Protein 6A6Y (pdb70)

B-factor: mean 47.26, std 16.17, range [21.8, 119.47]

Organism: Plasmodium falciparum (isolate 3D7) (NCBI:txid36329)

CATH classification: 2.60.40.1490

Structure (mmCIF, N/CA/C/O backbone):
data_6A6Y
#
_entry.id   6A6Y
#
_cell.length_a   62.733
_cell.length_b   62.733
_cell.length_c   98.725
_cell.angle_alpha   90.00
_cell.angle_beta   90.00
_cell.angle_gamma   90.00
#
_symmetry.space_group_name_H-M   'P 43'
#
loop_
_entity.id
_entity.type
_entity.pdbx_description
1 polymer 'Histone chaperone ASF1, putative'
2 non-polymer 'THIOCYANATE ION'
3 non-polymer 1,2-ETHANEDIOL
4 water water
#
loop_
_atom_site.group_PDB
_atom_site.id
_atom_site.type_symbol
_atom_site.label_atom_id
_atom_site.label_alt_id
_atom_site.label_comp_id
_atom_site.label_asym_id
_atom_site.label_entity_id
_atom_site.label_seq_id
_atom_site.pdbx_PDB_ins_code
_atom_site.Cartn_x
_atom_site.Cartn_y
_atom_site.Cartn_z
_atom_site.occupancy
_atom_site.B_iso_or_equiv
_atom_site.auth_seq_id
_atom_site.auth_comp_id
_atom_site.auth_asym_id
_atom_site.auth_atom_id
_atom_site.pdbx_PDB_model_num
ATOM 1 N N . MET A 1 3 ? -27.083 45.521 37.185 1.00 75.40 1 MET A N 1
ATOM 2 C CA . MET A 1 3 ? -28.516 45.580 37.444 1.00 75.94 1 MET A CA 1
ATOM 3 C C . MET A 1 3 ? -28.890 44.790 38.696 1.00 71.72 1 MET A C 1
ATOM 4 O O . MET A 1 3 ? -29.773 45.194 39.452 1.00 74.75 1 MET A O 1
ATOM 9 N N . SER A 1 4 ? -28.204 43.671 38.919 1.00 64.86 2 SER A N 1
ATOM 10 C CA . SER A 1 4 ? -28.546 42.794 40.032 1.00 59.36 2 SER A CA 1
ATOM 11 C C . SER A 1 4 ? -28.100 43.408 41.354 1.00 58.26 2 SER A C 1
ATOM 12 O O . SER A 1 4 ? -26.948 43.827 41.501 1.00 59.17 2 SER A O 1
ATOM 15 N N . GLU A 1 5 ? -29.018 43.449 42.322 1.00 55.96 3 GLU A N 1
ATOM 16 C CA . GLU A 1 5 ? -28.722 43.966 43.651 1.00 54.87 3 GLU A CA 1
ATOM 17 C C . GLU A 1 5 ? -28.010 42.956 44.540 1.00 48.83 3 GLU A C 1
ATOM 18 O O . GLU A 1 5 ? -27.482 43.344 45.588 1.00 47.99 3 GLU A O 1
ATOM 24 N N . VAL A 1 6 ? -27.979 41.683 44.157 1.00 44.33 4 VAL A N 1
ATOM 25 C CA . VAL A 1 6 ? -27.394 40.628 44.975 1.00 40.85 4 VAL A CA 1
ATOM 26 C C . VAL A 1 6 ? -26.449 39.809 44.108 1.00 40.14 4 VAL A C 1
ATOM 27 O O . VAL A 1 6 ? -26.822 39.376 43.011 1.00 41.20 4 VAL A O 1
ATOM 31 N N . ASN A 1 7 ? -25.229 39.608 44.594 1.00 39.21 5 ASN A N 1
ATOM 32 C CA . ASN A 1 7 ? -24.258 38.726 43.965 1.00 37.70 5 ASN A CA 1
ATOM 33 C C . ASN A 1 7 ? -24.059 37.498 44.841 1.00 36.35 5 ASN A C 1
ATOM 34 O O . ASN A 1 7 ? -23.926 37.612 46.063 1.00 39.16 5 ASN A O 1
ATOM 39 N N . VAL A 1 8 ? -24.038 36.327 44.216 1.00 32.28 6 VAL A N 1
ATOM 40 C CA . VAL A 1 8 ? -23.785 35.076 44.919 1.00 30.39 6 VAL A CA 1
ATOM 41 C C . VAL A 1 8 ? -22.291 34.791 44.847 1.00 33.37 6 VAL A C 1
ATOM 42 O O . VAL A 1 8 ? -21.739 34.590 43.761 1.00 34.50 6 VAL A O 1
ATOM 46 N N . THR A 1 9 ? -21.633 34.779 46.004 1.00 36.16 7 THR A N 1
ATOM 47 C CA . THR A 1 9 ? -20.179 34.703 46.055 1.00 37.55 7 THR A CA 1
ATOM 48 C C . THR A 1 9 ? -19.651 33.302 46.326 1.00 38.95 7 THR A C 1
ATOM 49 O O . THR A 1 9 ? -18.535 32.986 45.901 1.00 40.69 7 THR A O 1
ATOM 53 N N . LYS A 1 10 ? -20.414 32.457 47.017 1.00 38.58 8 LYS A N 1
ATOM 54 C CA . LYS A 1 10 ? -20.001 31.088 47.290 1.00 38.65 8 LYS A CA 1
ATOM 55 C C . LYS A 1 10 ? -21.207 30.165 47.267 1.00 38.33 8 LYS A C 1
ATOM 56 O O . LYS A 1 10 ? -22.298 30.531 47.712 1.00 36.99 8 LYS A O 1
ATOM 62 N N . VAL A 1 11 ? -20.986 28.949 46.770 1.00 38.53 9 VAL A N 1
ATOM 63 C CA . VAL A 1 11 ? -21.900 27.831 46.982 1.00 35.64 9 VAL A CA 1
ATOM 64 C C . VAL A 1 11 ? -21.058 26.605 47.302 1.00 36.52 9 VAL A C 1
ATOM 65 O O . VAL A 1 11 ? -20.258 26.161 46.470 1.00 39.70 9 VAL A O 1
ATOM 69 N N . ILE A 1 12 ? -21.245 26.055 48.496 1.00 33.82 10 ILE A N 1
ATOM 70 C CA . ILE A 1 12 ? -20.539 24.868 48.957 1.00 33.13 10 ILE A CA 1
ATOM 71 C C . ILE A 1 12 ? -21.538 23.720 49.022 1.00 30.30 10 ILE A C 1
ATOM 72 O O . ILE A 1 12 ? -22.588 23.843 49.663 1.00 29.31 10 ILE A O 1
ATOM 77 N N . VAL A 1 13 ? -21.225 22.617 48.346 1.00 29.25 11 VAL A N 1
ATOM 78 C CA . VAL A 1 13 ? -22.018 21.394 48.433 1.00 29.89 11 VAL A CA 1
ATOM 79 C C . VAL A 1 13 ? -21.436 20.542 49.557 1.00 32.58 11 VAL A C 1
ATOM 80 O O . VAL A 1 13 ? -20.376 19.934 49.402 1.00 34.41 11 VAL A O 1
ATOM 84 N N . ASN A 1 14 ? -22.157 20.444 50.671 1.00 32.24 12 ASN A N 1
ATOM 85 C CA . ASN A 1 14 ? -21.526 19.958 51.893 1.00 34.06 12 ASN A CA 1
ATOM 86 C C . ASN A 1 14 ? -21.304 18.447 51.886 1.00 36.69 12 ASN A C 1
ATOM 87 O O . ASN A 1 14 ? -20.273 17.974 52.380 1.00 40.25 12 ASN A O 1
ATOM 92 N N . ASN A 1 15 ? -22.233 17.666 51.334 1.00 34.95 13 ASN A N 1
ATOM 93 C CA . ASN A 1 15 ? -22.099 16.210 51.267 1.00 36.96 13 ASN A CA 1
ATOM 94 C C . ASN A 1 15 ? -22.233 15.769 49.811 1.00 34.79 13 ASN A C 1
ATOM 95 O O . ASN A 1 15 ? -23.234 15.155 49.418 1.00 33.74 13 ASN A O 1
ATOM 100 N N . PRO A 1 16 ? -21.229 16.069 48.983 1.00 33.53 14 PRO A N 1
ATOM 101 C CA . PRO A 1 16 ? -21.364 15.830 47.536 1.00 33.85 14 PRO A CA 1
ATOM 102 C C . PRO A 1 16 ? -21.487 14.363 47.165 1.00 35.93 14 PRO A C 1
ATOM 103 O O . PRO A 1 16 ? -21.980 14.061 46.073 1.00 37.88 14 PRO A O 1
ATOM 107 N N . ILE A 1 17 ? -21.043 13.446 48.021 1.00 34.86 15 ILE A N 1
ATOM 108 C CA . ILE A 1 17 ? -21.142 12.012 47.775 1.00 34.59 15 ILE A CA 1
ATOM 109 C C . ILE A 1 17 ? -21.779 11.388 49.008 1.00 34.67 15 ILE A C 1
ATOM 110 O O . ILE A 1 17 ? -21.175 11.387 50.087 1.00 36.23 15 ILE A O 1
ATOM 115 N N . CYS A 1 18 ? -22.990 10.857 48.855 1.00 34.42 16 CYS A N 1
ATOM 116 C CA . CYS A 1 18 ? -23.751 10.361 49.997 1.00 35.14 16 CYS A CA 1
ATOM 117 C C . CYS A 1 18 ? -24.911 9.514 49.491 1.00 36.27 16 CYS A C 1
ATOM 118 O O . CYS A 1 18 ? -25.220 9.499 48.297 1.00 36.98 16 CYS A O 1
ATOM 121 N N . ASP A 1 19 ? -25.547 8.804 50.423 1.00 37.79 17 ASP A N 1
ATOM 122 C CA . ASP A 1 19 ? -26.780 8.090 50.120 1.00 38.65 17 ASP A CA 1
ATOM 123 C C . ASP A 1 19 ? -27.846 9.064 49.631 1.00 36.00 17 ASP A C 1
ATOM 124 O O . ASP A 1 19 ? -27.963 10.186 50.134 1.00 33.37 17 ASP A O 1
ATOM 129 N N . ILE A 1 20 ? -28.634 8.628 48.643 1.00 36.60 18 ILE A N 1
ATOM 130 C CA . ILE A 1 20 ? -29.626 9.519 48.052 1.00 37.63 18 ILE A CA 1
ATOM 131 C C . ILE A 1 20 ? -30.727 9.869 49.043 1.00 40.91 18 ILE A C 1
ATOM 132 O O . ILE A 1 20 ? -31.416 10.882 48.866 1.00 40.56 18 ILE A O 1
ATOM 137 N N . LEU A 1 21 ? -30.902 9.067 50.093 1.00 43.59 19 LEU A N 1
ATOM 138 C CA . LEU A 1 21 ? -31.883 9.373 51.124 1.00 46.03 19 LEU A CA 1
ATOM 139 C C . LEU A 1 21 ? -31.408 10.460 52.078 1.00 46.36 19 LEU A C 1
ATOM 140 O O . LEU A 1 21 ? -32.221 10.981 52.848 1.00 45.94 19 LEU A O 1
ATOM 145 N N . ASP A 1 22 ? -30.124 10.813 52.043 1.00 46.30 20 ASP A N 1
ATOM 146 C CA . ASP A 1 22 ? -29.621 11.879 52.890 1.00 47.12 20 ASP A CA 1
ATOM 147 C C . ASP A 1 22 ? -30.095 13.235 52.369 1.00 47.11 20 ASP A C 1
ATOM 148 O O . ASP A 1 22 ? -30.254 13.425 51.159 1.00 46.41 20 ASP A O 1
ATOM 153 N N . PRO A 1 23 ? -30.333 14.192 53.263 1.00 46.72 21 PRO A N 1
ATOM 154 C CA . PRO A 1 23 ? -30.699 15.540 52.816 1.00 44.34 21 PRO A CA 1
ATOM 155 C C . PRO A 1 23 ? -29.578 16.204 52.028 1.00 41.76 21 PRO A C 1
ATOM 156 O O . PRO A 1 23 ? -28.394 15.913 52.216 1.00 41.66 21 PRO A O 1
ATOM 160 N N . PHE A 1 24 ? -29.970 17.104 51.125 1.00 39.66 22 PHE A N 1
ATOM 161 C CA . PHE A 1 24 ? -29.014 17.972 50.451 1.00 37.37 22 PHE A CA 1
ATOM 162 C C . PHE A 1 24 ? -28.667 19.135 51.369 1.00 37.64 22 PHE A C 1
ATOM 163 O O . PHE A 1 24 ? -29.560 19.802 51.898 1.00 39.75 22 PHE A O 1
ATOM 171 N N . VAL A 1 25 ? -27.374 19.384 51.561 1.00 36.95 23 VAL A N 1
ATOM 172 C CA . VAL A 1 25 ? -26.914 20.445 52.449 1.00 37.33 23 VAL A CA 1
ATOM 173 C C . VAL A 1 25 ? -25.996 21.369 51.662 1.00 36.68 23 VAL A C 1
ATOM 174 O O . VAL A 1 25 ? -25.001 20.917 51.082 1.00 38.07 23 VAL A O 1
ATOM 178 N N . PHE A 1 26 ? -26.323 22.658 51.650 1.00 35.49 24 PHE A N 1
ATOM 179 C CA . PHE A 1 26 ? -25.540 23.672 50.960 1.00 35.81 24 PHE A CA 1
ATOM 180 C C . PHE A 1 26 ? -25.140 24.770 51.934 1.00 38.11 24 PHE A C 1
ATOM 181 O O . PHE A 1 26 ? -25.912 25.132 52.828 1.00 39.56 24 PHE A O 1
ATOM 189 N N . THR A 1 27 ? -23.931 25.292 51.761 1.00 37.88 25 THR A N 1
ATOM 190 C CA . THR A 1 27 ? -23.516 26.538 52.391 1.00 36.51 25 THR A CA 1
ATOM 191 C C . THR A 1 27 ? -23.462 27.596 51.299 1.00 34.78 25 THR A C 1
ATOM 192 O O . THR A 1 27 ? -22.738 27.434 50.311 1.00 34.94 25 THR A O 1
ATOM 196 N N . ILE A 1 28 ? -24.218 28.676 51.479 1.00 33.30 26 ILE A N 1
ATOM 197 C CA . ILE A 1 28 ? -24.408 29.681 50.442 1.00 32.62 26 ILE A CA 1
ATOM 198 C C . ILE A 1 28 ? -24.037 31.044 51.004 1.00 34.48 26 ILE A C 1
ATOM 199 O O . ILE A 1 28 ? -24.496 31.422 52.088 1.00 34.49 26 ILE A O 1
ATOM 204 N N . GLU A 1 29 ? -23.197 31.770 50.272 1.00 35.22 27 GLU A N 1
ATOM 205 C CA . GLU A 1 29 ? -22.818 33.133 50.606 1.00 34.74 27 GLU A CA 1
ATOM 206 C C . GLU A 1 29 ? -23.267 34.066 49.490 1.00 33.80 27 GLU A C 1
ATOM 207 O O . GLU A 1 29 ? -23.177 33.723 48.306 1.00 31.26 27 GLU A O 1
ATOM 213 N N . PHE A 1 30 ? -23.763 35.241 49.875 1.00 34.40 28 PHE A N 1
ATOM 214 C CA . PHE A 1 30 ? -24.168 36.254 48.913 1.00 33.97 28 PHE A CA 1
ATOM 215 C C . PHE A 1 30 ? -23.882 37.626 49.502 1.00 38.21 28 PHE A C 1
ATOM 216 O O . PHE A 1 30 ? -23.716 37.779 50.716 1.00 41.09 28 PHE A O 1
ATOM 224 N N . GLU A 1 31 ? -23.836 38.631 48.629 1.00 37.96 29 GLU A N 1
ATOM 225 C CA . GLU A 1 31 ? -23.597 40.011 49.032 1.00 40.98 29 GLU A CA 1
ATOM 226 C C . GLU A 1 31 ? -24.725 40.888 48.508 1.00 42.02 29 GLU A C 1
ATOM 227 O O . GLU A 1 31 ? -24.977 40.924 47.299 1.00 39.45 29 GLU A O 1
ATOM 233 N N . ALA A 1 32 ? -25.403 41.584 49.417 1.00 44.99 30 ALA A N 1
ATOM 234 C CA . ALA A 1 32 ? -26.397 42.582 49.049 1.00 46.50 30 ALA A CA 1
ATOM 235 C C . ALA A 1 32 ? -25.702 43.926 48.877 1.00 49.85 30 ALA A C 1
ATOM 236 O O . ALA A 1 32 ? -25.044 44.413 49.803 1.00 52.59 30 ALA A O 1
ATOM 238 N N . LEU A 1 33 ? -25.838 44.519 47.693 1.00 50.30 31 LEU A N 1
ATOM 239 C CA . LEU A 1 33 ? -25.273 45.838 47.444 1.00 55.00 31 LEU A CA 1
ATOM 240 C C . LEU A 1 33 ? -26.100 46.956 48.060 1.00 60.18 31 LEU A C 1
ATOM 241 O O . LEU A 1 33 ? -25.607 48.084 48.172 1.00 63.81 31 LEU A O 1
ATOM 246 N N . ASN A 1 34 ? -27.327 46.663 48.477 1.00 61.06 32 ASN A N 1
ATOM 247 C CA . ASN A 1 34 ? -28.240 47.654 49.027 1.00 65.57 32 ASN A CA 1
ATOM 248 C C . ASN A 1 34 ? -29.235 46.926 49.920 1.00 66.66 32 ASN A C 1
ATOM 249 O O . ASN A 1 34 ? -29.509 45.744 49.711 1.00 63.01 32 ASN A O 1
ATOM 254 N N . LYS A 1 35 ? -29.752 47.625 50.929 1.00 71.39 33 LYS A N 1
ATOM 255 C CA . LYS A 1 35 ? -30.875 47.101 51.702 1.00 72.58 33 LYS A CA 1
ATOM 256 C C . LYS A 1 35 ? -32.103 46.908 50.811 1.00 73.47 33 LYS A C 1
ATOM 257 O O . LYS A 1 35 ? -32.349 47.687 49.890 1.00 75.39 33 LYS A O 1
ATOM 263 N N . LEU A 1 36 ? -32.875 45.854 51.073 1.00 68.64 34 LEU A N 1
ATOM 264 C CA . LEU A 1 36 ? -34.052 45.515 50.282 1.00 64.28 34 LEU A CA 1
ATOM 265 C C . LEU A 1 36 ? -35.273 45.482 51.198 1.00 64.31 34 LEU A C 1
ATOM 266 O O . LEU A 1 36 ? -35.168 45.058 52.347 1.00 64.37 34 LEU A O 1
ATOM 271 N N . GLU A 1 37 ? -36.451 45.881 50.694 1.00 64.15 35 GLU A N 1
ATOM 272 C CA . GLU A 1 37 ? -37.617 45.952 51.583 1.00 64.97 35 GLU A CA 1
ATOM 273 C C . GLU A 1 37 ? -38.159 44.568 51.951 1.00 61.41 35 GLU A C 1
ATOM 274 O O . GLU A 1 37 ? -38.905 44.409 52.940 1.00 63.09 35 GLU A O 1
ATOM 280 N N . ALA A 1 38 ? -37.834 43.582 51.133 1.00 56.71 36 ALA A N 1
ATOM 281 C CA . ALA A 1 38 ? -38.480 42.301 51.171 1.00 55.12 36 ALA A CA 1
ATOM 282 C C . ALA A 1 38 ? -37.421 41.231 51.322 1.00 51.66 36 ALA A C 1
ATOM 283 O O . ALA A 1 38 ? -36.220 41.475 51.180 1.00 50.43 36 ALA A O 1
ATOM 285 N N . ASP A 1 39 ? -37.896 40.030 51.584 1.00 50.49 37 ASP A N 1
ATOM 286 C CA . ASP A 1 39 ? -37.010 38.913 51.826 1.00 47.50 37 ASP A CA 1
ATOM 287 C C . ASP A 1 39 ? -36.503 38.327 50.519 1.00 45.00 37 ASP A C 1
ATOM 288 O O . ASP A 1 39 ? -37.102 38.491 49.454 1.00 45.79 37 ASP A O 1
ATOM 293 N N . LEU A 1 40 ? -35.376 37.634 50.622 1.00 41.93 38 LEU A N 1
ATOM 294 C CA . LEU A 1 40 ? -34.888 36.786 49.550 1.00 37.80 38 LEU A CA 1
ATOM 295 C C . LEU A 1 40 ? -35.479 35.392 49.708 1.00 38.71 38 LEU A C 1
ATOM 296 O O . LEU A 1 40 ? -35.597 34.877 50.824 1.00 39.46 38 LEU A O 1
ATOM 301 N N . GLU A 1 41 ? -35.852 34.783 48.586 1.00 38.97 39 GLU A N 1
ATOM 302 C CA . GLU A 1 41 ? -36.457 33.457 48.580 1.00 38.53 39 GLU A CA 1
ATOM 303 C C . GLU A 1 41 ? -35.518 32.480 47.886 1.00 39.13 39 GLU A C 1
ATOM 304 O O . GLU A 1 41 ? -35.224 32.633 46.695 1.00 40.13 39 GLU A O 1
ATOM 310 N N . TRP A 1 42 ? -35.056 31.479 48.628 1.00 38.16 40 TRP A N 1
ATOM 311 C CA . TRP A 1 42 ? -34.140 30.469 48.117 1.00 36.32 40 TRP A CA 1
ATOM 312 C C . TRP A 1 42 ? -34.873 29.143 47.974 1.00 37.77 40 TRP A C 1
ATOM 313 O O . TRP A 1 42 ? -35.479 28.657 48.934 1.00 40.11 40 TRP A O 1
ATOM 324 N N . LYS A 1 43 ? -34.818 28.566 46.777 1.00 36.35 41 LYS A N 1
ATOM 325 C CA . LYS A 1 43 ? -35.458 27.296 46.476 1.00 35.97 41 LYS A CA 1
ATOM 326 C C . LYS A 1 43 ? -34.412 26.274 46.047 1.00 34.04 41 LYS A C 1
ATOM 327 O O . LYS A 1 43 ? -33.322 26.624 45.588 1.00 32.25 41 LYS A O 1
ATOM 333 N N . ILE A 1 44 ? -34.750 24.998 46.225 1.00 34.62 42 ILE A N 1
ATOM 334 C CA . ILE A 1 44 ? -33.925 23.882 45.772 1.00 34.16 42 ILE A CA 1
ATOM 335 C C . ILE A 1 44 ? -34.790 22.984 44.896 1.00 34.40 42 ILE A C 1
ATOM 336 O O . ILE A 1 44 ? -35.911 22.634 45.282 1.00 36.50 42 ILE A O 1
ATOM 341 N N . PHE A 1 45 ? -34.273 22.611 43.725 1.00 32.03 43 PHE A N 1
ATOM 342 C CA . PHE A 1 45 ? -35.013 21.800 42.765 1.00 31.81 43 PHE A CA 1
ATOM 343 C C . PHE A 1 45 ? -34.243 20.531 42.425 1.00 32.87 43 PHE A C 1
ATOM 344 O O . PHE A 1 45 ? -33.032 20.571 42.185 1.00 32.29 43 PHE A O 1
ATOM 352 N N . TYR A 1 46 ? -34.957 19.408 42.401 1.00 35.12 44 TYR A N 1
ATOM 353 C CA . TYR A 1 46 ? -34.419 18.140 41.924 1.00 36.23 44 TYR A CA 1
ATOM 354 C C . TYR A 1 46 ? -34.755 17.992 40.443 1.00 36.48 44 TYR A C 1
ATOM 355 O O . TYR A 1 46 ? -35.929 18.047 40.062 1.00 37.42 44 TYR A O 1
ATOM 364 N N . ILE A 1 47 ? -33.731 17.796 39.613 1.00 36.10 45 ILE A N 1
ATOM 365 C CA . ILE A 1 47 ? -33.883 17.718 38.162 1.00 37.30 45 ILE A CA 1
ATOM 366 C C . ILE A 1 47 ? -33.686 16.264 37.754 1.00 39.69 45 ILE A C 1
ATOM 367 O O . ILE A 1 47 ? -32.640 15.669 38.039 1.00 40.23 45 ILE A O 1
ATOM 372 N N . SER A 1 48 ? -34.681 15.695 37.085 1.00 42.54 46 SER A N 1
ATOM 373 C CA . SER A 1 48 ? -34.681 14.273 36.778 1.00 47.76 46 SER A CA 1
ATOM 374 C C . SER A 1 48 ? -34.347 14.002 35.316 1.00 51.34 46 SER A C 1
ATOM 375 O O . SER A 1 48 ? -34.661 14.802 34.431 1.00 52.07 46 SER A O 1
ATOM 378 N N . ALA A 1 49 ? -33.717 12.850 35.078 1.00 53.87 47 ALA A N 1
ATOM 379 C CA . ALA A 1 49 ? -33.602 12.240 33.750 1.00 58.05 47 ALA A CA 1
ATOM 380 C C . ALA A 1 49 ? -33.014 13.202 32.715 1.00 60.58 47 ALA A C 1
ATOM 381 O O . ALA A 1 49 ? -33.655 13.565 31.726 1.00 61.68 47 ALA A O 1
ATOM 383 N N . VAL A 1 50 ? -31.770 13.611 32.953 1.00 61.16 48 VAL A N 1
ATOM 384 C CA . VAL A 1 50 ? -31.112 14.577 32.076 1.00 62.00 48 VAL A CA 1
ATOM 385 C C . VAL A 1 50 ? -30.692 13.945 30.752 1.00 65.23 48 VAL A C 1
ATOM 386 O O . VAL A 1 50 ? -31.028 12.800 30.456 1.00 68.10 48 VAL A O 1
ATOM 390 N N . ASN A 1 57 ? -40.148 13.359 35.253 1.00 91.09 55 ASN A N 1
ATOM 391 C CA . ASN A 1 57 ? -39.538 14.113 34.163 1.00 90.86 55 ASN A CA 1
ATOM 392 C C . ASN A 1 57 ? -39.556 15.613 34.452 1.00 90.24 55 ASN A C 1
ATOM 393 O O . ASN A 1 57 ? -38.670 16.348 34.018 1.00 88.06 55 ASN A O 1
ATOM 398 N N . GLN A 1 58 ? -40.571 16.060 35.183 1.00 91.79 56 GLN A N 1
ATOM 399 C CA . GLN A 1 58 ? -40.679 17.456 35.574 1.00 89.71 56 GLN A CA 1
ATOM 400 C C . GLN A 1 58 ? -39.841 17.718 36.822 1.00 84.24 56 GLN A C 1
ATOM 401 O O . GLN A 1 58 ? -39.493 16.801 37.569 1.00 83.72 56 GLN A O 1
ATOM 407 N N . ASP A 1 59 ? -39.525 18.992 37.046 1.00 75.82 57 ASP A N 1
ATOM 408 C CA . ASP A 1 59 ? -38.701 19.372 38.184 1.00 66.24 57 ASP A CA 1
ATOM 409 C C . ASP A 1 59 ? -39.524 19.342 39.463 1.00 63.75 57 ASP A C 1
ATOM 410 O O . ASP A 1 59 ? -40.705 19.699 39.471 1.00 65.91 57 ASP A O 1
ATOM 415 N N . ILE A 1 60 ? -38.887 18.919 40.550 1.00 57.45 58 ILE A N 1
ATOM 416 C CA . ILE A 1 60 ? -39.527 18.824 41.856 1.00 53.29 58 ILE A CA 1
ATOM 417 C C . ILE A 1 60 ? -38.917 19.884 42.761 1.00 46.63 58 ILE A C 1
ATOM 418 O O . ILE A 1 60 ? -37.700 19.892 42.987 1.00 44.25 58 ILE A O 1
ATOM 423 N N . GLU A 1 61 ? -39.760 20.770 43.285 1.00 44.12 59 GLU A N 1
ATOM 424 C CA . GLU A 1 61 ? -39.324 21.748 44.273 1.00 42.01 59 GLU A CA 1
ATOM 425 C C . GLU A 1 61 ? -39.163 21.058 45.622 1.00 42.34 59 GLU A C 1
ATOM 426 O O . GLU A 1 61 ? -40.129 20.512 46.166 1.00 45.72 59 GLU A O 1
ATOM 432 N N . LEU A 1 62 ? -37.943 21.074 46.158 1.00 39.14 60 LEU A N 1
ATOM 433 C CA . LEU A 1 62 ? -37.656 20.378 47.406 1.00 39.93 60 LEU A CA 1
ATOM 434 C C . LEU A 1 62 ? -37.987 21.219 48.632 1.00 42.52 60 LEU A C 1
ATOM 435 O O . LEU A 1 62 ? -38.445 20.678 49.645 1.00 44.73 60 LEU A O 1
ATOM 440 N N . ASP A 1 63 ? -37.777 22.531 48.556 1.00 41.81 61 ASP A N 1
ATOM 441 C CA . ASP A 1 63 ? -38.043 23.429 49.672 1.00 42.04 61 ASP A CA 1
ATOM 442 C C . ASP A 1 63 ? -37.925 24.862 49.178 1.00 41.16 61 ASP A C 1
ATOM 443 O O . ASP A 1 63 ? -37.368 25.125 48.108 1.00 40.16 61 ASP A O 1
ATOM 448 N N . ASN A 1 64 ? -38.454 25.785 49.978 1.00 41.03 62 ASN A N 1
ATOM 449 C CA . ASN A 1 64 ? -38.260 27.209 49.755 1.00 41.31 62 ASN A CA 1
ATOM 450 C C . ASN A 1 64 ? -38.254 27.906 51.107 1.00 42.40 62 ASN A C 1
ATOM 451 O O . ASN A 1 64 ? -39.076 27.600 51.973 1.00 44.48 62 ASN A O 1
ATOM 456 N N . ILE A 1 65 ? -37.309 28.829 51.288 1.00 40.62 63 ILE A N 1
ATOM 457 C CA . ILE A 1 65 ? -37.134 29.540 52.548 1.00 39.24 63 ILE A CA 1
ATOM 458 C C . ILE A 1 65 ? -36.961 31.023 52.260 1.00 37.84 63 ILE A C 1
ATOM 459 O O . ILE A 1 65 ? -36.532 31.420 51.172 1.00 36.53 63 ILE A O 1
ATOM 464 N N . PHE A 1 66 ? -37.312 31.845 53.243 1.00 38.58 64 PHE A N 1
ATOM 465 C CA . PHE A 1 66 ? -37.192 33.290 53.142 1.00 38.43 64 PHE A CA 1
ATOM 466 C C . PHE A 1 66 ? -36.156 33.796 54.135 1.00 39.58 64 PHE A C 1
ATOM 467 O O . PHE A 1 66 ? -36.126 33.361 55.290 1.00 43.62 64 PHE A O 1
ATOM 475 N N . LEU A 1 67 ? -35.311 34.718 53.678 1.00 37.77 65 LEU A N 1
ATOM 476 C CA . LEU A 1 67 ? -34.282 35.335 54.503 1.00 37.60 65 LEU A CA 1
ATOM 477 C C . LEU A 1 67 ? -34.466 36.844 54.480 1.00 41.63 65 LEU A C 1
ATOM 478 O O . LEU A 1 67 ? -34.581 37.444 53.405 1.00 42.45 65 LEU A O 1
ATOM 483 N N . GLY A 1 68 ? -34.476 37.455 55.662 1.00 44.89 66 GLY A N 1
ATOM 484 C CA . GLY A 1 68 ? -34.613 38.885 55.775 1.00 47.92 66 GLY A CA 1
ATOM 485 C C . GLY A 1 68 ? -34.707 39.345 57.215 1.00 52.40 66 GLY A C 1
ATOM 486 O O . GLY A 1 68 ? -34.850 38.537 58.137 1.00 53.36 66 GLY A O 1
ATOM 487 N N . PRO A 1 69 ? -34.633 40.669 57.441 1.00 55.15 67 PRO A N 1
ATOM 488 C CA . PRO A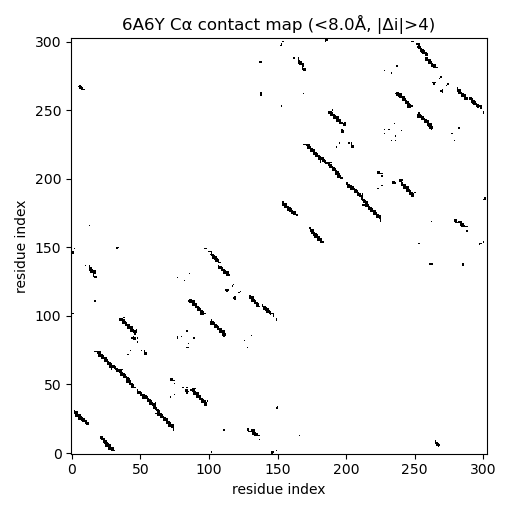 1 69 ? -34.457 41.699 56.409 1.00 55.72 67 PRO A CA 1
ATOM 489 C C . PRO A 1 69 ? -33.068 41.684 55.771 1.00 54.69 67 PRO A C 1
ATOM 490 O O . PRO A 1 69 ? -32.099 41.255 56.397 1.00 54.60 67 PRO A O 1
ATOM 494 N N . ILE A 1 70 ? -32.988 42.143 54.527 1.00 53.81 68 ILE A N 1
ATOM 495 C CA . ILE A 1 70 ? -31.748 42.116 53.762 1.00 52.35 68 ILE A CA 1
ATOM 496 C C . ILE A 1 70 ? -31.058 43.463 53.927 1.00 55.54 68 ILE A C 1
ATOM 497 O O . ILE A 1 70 ? -31.510 44.474 53.385 1.00 57.65 68 ILE A O 1
ATOM 502 N N . GLU A 1 71 ? -29.966 43.479 54.682 1.00 56.95 69 GLU A N 1
ATOM 503 C CA . GLU A 1 71 ? -29.126 44.659 54.796 1.00 60.37 69 GLU A CA 1
ATOM 504 C C . GLU A 1 71 ? -27.986 44.587 53.787 1.00 57.60 69 GLU A C 1
ATOM 505 O O . GLU A 1 71 ? -27.613 43.511 53.314 1.00 54.67 69 GLU A O 1
ATOM 511 N N . ARG A 1 72 ? -27.438 45.754 53.451 1.00 59.19 70 ARG A N 1
ATOM 512 C CA . ARG A 1 72 ? -26.234 45.782 52.634 1.00 57.49 70 ARG A CA 1
ATOM 513 C C . ARG A 1 72 ? -25.110 45.050 53.354 1.00 55.29 70 ARG A C 1
ATOM 514 O O . ARG A 1 72 ? -24.821 45.325 54.523 1.00 57.96 70 ARG A O 1
ATOM 522 N N . GLY A 1 73 ? -24.476 44.124 52.655 1.00 49.94 71 GLY A N 1
ATOM 523 C CA . GLY A 1 73 ? -23.373 43.377 53.209 1.00 48.61 71 GLY A CA 1
ATOM 524 C C . GLY A 1 73 ? -23.450 41.926 52.800 1.00 45.22 71 GLY A C 1
ATOM 525 O O . GLY A 1 73 ? -24.232 41.541 51.934 1.00 44.60 71 GLY A O 1
ATOM 526 N N . VAL A 1 74 ? -22.619 41.114 53.444 1.00 44.57 72 VAL A N 1
ATOM 527 C CA . VAL A 1 74 ? -22.423 39.717 53.080 1.00 42.12 72 VAL A CA 1
ATOM 528 C C . VAL A 1 74 ? -23.072 38.829 54.133 1.00 42.87 72 VAL A C 1
ATOM 529 O O . VAL A 1 74 ? -22.961 39.089 55.338 1.00 45.11 72 VAL A O 1
ATOM 533 N N . MET A 1 75 ? -23.748 37.775 53.674 1.00 40.11 73 MET A N 1
ATOM 534 C CA . MET A 1 75 ? -24.353 36.786 54.554 1.00 39.40 73 MET A CA 1
ATOM 535 C C . MET A 1 75 ? -24.066 35.390 54.019 1.00 37.97 73 MET A C 1
ATOM 536 O O . MET A 1 75 ? -24.195 35.137 52.818 1.00 37.72 73 MET A O 1
ATOM 541 N N . MET A 1 76 ? -23.673 34.492 54.917 1.00 38.31 74 MET A N 1
ATOM 542 C CA . MET A 1 76 ? -23.443 33.090 54.599 1.00 38.04 74 MET A CA 1
ATOM 543 C C . MET A 1 76 ? -24.339 32.239 55.489 1.00 41.45 74 MET A C 1
ATOM 544 O O . MET A 1 76 ? -24.383 32.445 56.707 1.00 43.89 74 MET A O 1
ATOM 549 N N . PHE A 1 77 ? -25.041 31.278 54.888 1.00 41.12 75 PHE A N 1
ATOM 550 C CA . PHE A 1 77 ? -26.013 30.483 55.625 1.00 41.89 75 PHE A CA 1
ATOM 551 C C . PHE A 1 77 ? -26.000 29.035 55.150 1.00 42.16 75 PHE A C 1
ATOM 552 O O . PHE A 1 77 ? -25.549 28.722 54.045 1.00 41.02 75 PHE A O 1
ATOM 560 N N . ASP A 1 78 ? -26.500 28.152 56.016 1.00 44.36 76 ASP A N 1
ATOM 561 C CA . ASP A 1 78 ? -26.633 26.729 55.727 1.00 44.83 76 ASP A CA 1
ATOM 562 C C . ASP A 1 78 ? -28.080 26.394 55.391 1.00 45.61 76 ASP A C 1
ATOM 563 O O . ASP A 1 78 ? -29.003 26.816 56.098 1.00 49.09 76 ASP A O 1
ATOM 568 N N . TYR A 1 79 ? -28.269 25.617 54.326 1.00 42.71 77 TYR A N 1
ATOM 569 C CA . TYR A 1 79 ? -29.587 25.311 53.778 1.00 40.96 77 TYR A CA 1
ATOM 570 C C . TYR A 1 79 ? -29.668 23.804 53.569 1.00 40.61 77 TYR A C 1
ATOM 571 O O . TYR A 1 79 ? -29.060 23.272 52.635 1.00 42.10 77 TYR A O 1
ATOM 580 N N . ALA A 1 80 ? -30.411 23.118 54.432 1.00 39.74 78 ALA A N 1
ATOM 581 C CA . ALA A 1 80 ? -30.598 21.676 54.338 1.00 38.23 78 ALA A CA 1
ATOM 582 C C . ALA A 1 80 ? -32.037 21.373 53.940 1.00 38.36 78 ALA A C 1
ATOM 583 O O . ALA A 1 80 ? -32.977 21.883 54.561 1.00 39.42 78 ALA A O 1
ATOM 585 N N . VAL A 1 81 ? -32.205 20.541 52.909 1.00 36.64 79 VAL A N 1
ATOM 586 C CA . VAL A 1 81 ? -33.519 20.157 52.408 1.00 36.66 79 VAL A CA 1
ATOM 587 C C . VAL A 1 81 ? -33.582 18.641 52.284 1.00 37.39 79 VAL A C 1
ATOM 588 O O . VAL A 1 81 ? -32.571 17.975 52.045 1.00 37.05 79 VAL A O 1
ATOM 592 N N . ASN A 1 82 ? -34.785 18.096 52.458 1.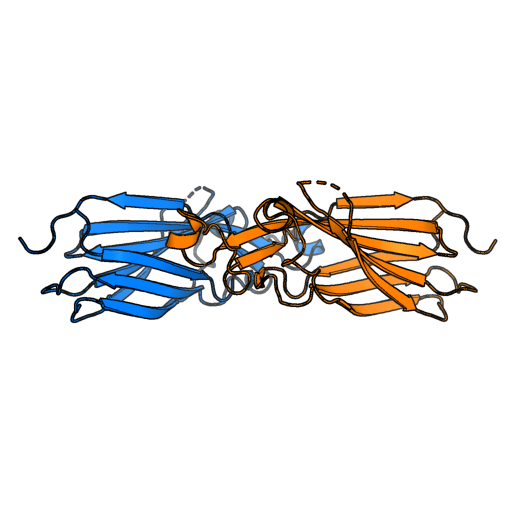00 39.09 80 ASN A N 1
ATOM 593 C CA . ASN A 1 82 ? -35.000 16.661 52.364 1.00 40.10 80 ASN A CA 1
ATOM 594 C C . ASN A 1 82 ? -35.067 16.211 50.904 1.00 40.05 80 ASN A C 1
ATOM 595 O O . ASN A 1 82 ? -35.465 16.980 50.026 1.00 39.03 80 ASN A O 1
ATOM 600 N N . PRO A 1 83 ? -34.681 14.969 50.621 1.00 40.50 81 PRO A N 1
ATOM 601 C CA . PRO A 1 83 ? -34.752 14.461 49.247 1.00 40.04 81 PRO A CA 1
ATOM 602 C C . PRO A 1 83 ? -36.192 14.193 48.850 1.00 42.59 81 PRO A C 1
ATOM 603 O O . PRO A 1 83 ? -37.077 14.120 49.717 1.00 44.03 81 PRO A O 1
ATOM 607 N N . PRO A 1 84 ? -36.475 14.050 47.559 1.00 42.57 82 PRO A N 1
ATOM 608 C CA . PRO A 1 84 ? -37.839 13.726 47.130 1.00 45.33 82 PRO A CA 1
ATOM 609 C C . PRO A 1 84 ? -38.155 12.259 47.398 1.00 47.67 82 PRO A C 1
ATOM 610 O O . PRO A 1 84 ? -37.280 11.450 47.709 1.00 47.37 82 PRO A O 1
ATOM 614 N N . ASP A 1 85 ? -39.439 11.928 47.280 1.00 50.77 83 ASP A N 1
ATOM 615 C CA . ASP A 1 85 ? -39.913 10.577 47.584 1.00 54.39 83 ASP A CA 1
ATOM 616 C C . ASP A 1 85 ? -39.608 9.680 46.393 1.00 55.06 83 ASP A C 1
ATOM 617 O O . ASP A 1 85 ? -40.386 9.580 45.443 1.00 57.17 83 ASP A O 1
ATOM 622 N N . TYR A 1 86 ? -38.450 9.014 46.455 1.00 53.99 84 TYR A N 1
ATOM 623 C CA . TYR A 1 86 ? -38.001 8.179 45.344 1.00 55.02 84 TYR A CA 1
ATOM 624 C C . TYR A 1 86 ? -38.969 7.036 45.056 1.00 59.63 84 TYR A C 1
ATOM 625 O O . TYR A 1 86 ? -39.030 6.550 43.921 1.00 59.59 84 TYR A O 1
ATOM 634 N N . LYS A 1 87 ? -39.722 6.586 46.065 1.00 63.41 85 LYS A N 1
ATOM 635 C CA . LYS A 1 87 ? -40.642 5.471 45.860 1.00 68.50 85 LYS A CA 1
ATOM 636 C C . LYS A 1 87 ? -41.762 5.833 44.890 1.00 71.33 85 LYS A C 1
ATOM 637 O O . LYS A 1 87 ? -42.329 4.944 44.243 1.00 73.51 85 LYS A O 1
ATOM 643 N N . ASN A 1 88 ? -42.099 7.118 44.780 1.00 71.25 86 ASN A N 1
ATOM 644 C CA . ASN A 1 88 ? -43.149 7.597 43.888 1.00 75.33 86 ASN A CA 1
ATOM 645 C C . ASN A 1 88 ? -42.562 8.343 42.694 1.00 73.28 86 ASN A C 1
ATOM 646 O O . ASN A 1 88 ? -43.119 9.339 42.227 1.00 74.13 86 ASN A O 1
ATOM 651 N N . MET A 1 89 ? -41.424 7.870 42.188 1.00 70.73 87 MET A N 1
ATOM 652 C CA . MET A 1 89 ? -40.750 8.497 41.062 1.00 67.13 87 MET A CA 1
ATOM 653 C C . MET A 1 89 ? -40.365 7.451 40.025 1.00 68.76 87 MET A C 1
ATOM 654 O O . MET A 1 89 ? -40.183 6.272 40.342 1.00 70.35 87 MET A O 1
ATOM 659 N N . ASP A 1 90 ? -40.257 7.901 38.777 1.00 68.69 88 ASP A N 1
ATOM 660 C CA . ASP A 1 90 ? -39.728 7.058 37.714 1.00 70.29 88 ASP A CA 1
ATOM 661 C C . ASP A 1 90 ? -38.302 6.636 38.049 1.00 67.92 88 ASP A C 1
ATOM 662 O O . ASP A 1 90 ? -37.505 7.433 38.553 1.00 64.71 88 ASP A O 1
ATOM 667 N N . ILE A 1 91 ? -37.991 5.362 37.789 1.00 70.62 89 ILE A N 1
ATOM 668 C CA . ILE A 1 91 ? -36.670 4.828 38.120 1.00 70.47 89 ILE A CA 1
ATOM 669 C C . ILE A 1 91 ? -35.560 5.621 37.438 1.00 70.78 89 ILE A C 1
ATOM 670 O O . ILE A 1 91 ? -34.455 5.747 37.981 1.00 68.65 89 ILE A O 1
ATOM 675 N N . ASP A 1 92 ? -35.830 6.183 36.256 1.00 72.49 90 ASP A N 1
ATOM 676 C CA . ASP A 1 92 ? -34.828 6.999 35.580 1.00 71.44 90 ASP A CA 1
ATOM 677 C C . ASP A 1 92 ? -34.583 8.315 36.302 1.00 66.78 90 ASP A C 1
ATOM 678 O O . ASP A 1 92 ? -33.537 8.940 36.092 1.00 64.14 90 ASP A O 1
ATOM 683 N N . SER A 1 93 ? -35.515 8.739 37.151 1.00 63.48 91 SER A N 1
ATOM 684 C CA . SER A 1 93 ? -35.333 9.898 38.010 1.00 57.45 91 SER A CA 1
ATOM 685 C C . SER A 1 93 ? -34.627 9.545 39.309 1.00 54.09 91 SER A C 1
ATOM 686 O O . SER A 1 93 ? -34.467 10.415 40.172 1.00 50.67 91 SER A O 1
ATOM 689 N N . VAL A 1 94 ? -34.195 8.294 39.457 1.00 53.92 92 VAL A N 1
ATOM 690 C CA . VAL A 1 94 ? -33.575 7.809 40.683 1.00 51.27 92 VAL A CA 1
ATOM 691 C C . VAL A 1 94 ? -32.176 7.315 40.349 1.00 49.22 92 VAL A C 1
ATOM 692 O O . VAL A 1 94 ? -31.194 7.740 40.964 1.00 47.16 92 VAL A O 1
ATOM 696 N N . LEU A 1 95 ? -32.078 6.399 39.389 1.00 50.01 93 LEU A N 1
ATOM 697 C CA . LEU A 1 95 ? -30.795 5.916 38.894 1.00 47.89 93 LEU A CA 1
ATOM 698 C C . LEU A 1 95 ? -30.444 6.636 37.597 1.00 47.47 93 LEU A C 1
ATOM 699 O O . LEU A 1 95 ? -31.296 6.789 36.717 1.00 51.05 93 LEU A O 1
ATOM 704 N N . GLY A 1 96 ? -29.192 7.071 37.484 1.00 44.48 94 GLY A N 1
ATOM 705 C CA . GLY A 1 96 ? -28.730 7.758 36.294 1.00 43.07 94 GLY A CA 1
ATOM 706 C C . GLY A 1 96 ? -28.285 9.187 36.541 1.00 42.18 94 GLY A C 1
ATOM 707 O O . GLY A 1 96 ? -27.982 9.564 37.677 1.00 41.80 94 GLY A O 1
ATOM 708 N N . LEU A 1 97 ? -28.248 9.995 35.483 1.00 41.37 95 LEU A N 1
ATOM 709 C CA . LEU A 1 97 ? -27.782 11.374 35.572 1.00 38.23 95 LEU A CA 1
ATOM 710 C C . LEU A 1 97 ? -28.933 12.282 35.984 1.00 36.92 95 LEU A C 1
ATOM 711 O O . LEU A 1 97 ? -29.922 12.415 35.255 1.00 36.27 95 LEU A O 1
ATOM 716 N N . GLN A 1 98 ? -28.804 12.901 37.150 1.00 35.89 96 GLN A N 1
ATOM 717 C CA . GLN A 1 98 ? -29.772 13.870 37.638 1.00 33.42 96 GLN A CA 1
ATOM 718 C C . GLN A 1 98 ? -29.064 15.210 37.832 1.00 31.20 96 GLN A C 1
ATOM 719 O O . GLN A 1 98 ? -27.911 15.392 37.429 1.00 30.59 96 GLN A O 1
ATOM 725 N N . ALA A 1 99 ? -29.767 16.156 38.446 1.00 30.51 97 ALA A N 1
ATOM 726 C CA . ALA A 1 99 ? -29.173 17.444 38.757 1.00 29.41 97 ALA A CA 1
ATOM 727 C C . ALA A 1 99 ? -29.838 18.010 40.001 1.00 31.09 97 ALA A C 1
ATOM 728 O O . ALA A 1 99 ? -30.925 17.584 40.400 1.00 34.92 97 ALA A O 1
ATOM 730 N N . ILE A 1 100 ? -29.167 18.982 40.609 1.00 29.43 98 ILE A N 1
ATOM 731 C CA . ILE A 1 100 ? -29.673 19.685 41.779 1.00 29.08 98 ILE A CA 1
ATOM 732 C C . ILE A 1 100 ? -29.442 21.173 41.551 1.00 27.76 98 ILE A C 1
ATOM 733 O O . ILE A 1 100 ? -28.360 21.578 41.112 1.00 27.43 98 ILE A O 1
ATOM 738 N N . LEU A 1 101 ? -30.460 21.984 41.823 1.00 28.36 99 LEU A N 1
ATOM 739 C CA . LEU A 1 101 ? -30.457 23.379 41.403 1.00 28.46 99 LEU A CA 1
ATOM 740 C C . LEU A 1 101 ? -30.835 24.286 42.564 1.00 29.41 99 LEU A C 1
ATOM 741 O O . LEU A 1 101 ? -31.844 24.058 43.238 1.00 30.70 99 LEU A O 1
ATOM 746 N N . ILE A 1 102 ? -30.030 25.322 42.777 1.00 29.00 100 ILE A N 1
ATOM 747 C CA . ILE A 1 102 ? -30.320 26.375 43.741 1.00 29.78 100 ILE A CA 1
ATOM 748 C C . ILE A 1 102 ? -30.919 27.556 42.994 1.00 31.12 100 ILE A C 1
ATOM 749 O O . ILE A 1 102 ? -30.354 28.020 41.995 1.00 31.98 100 ILE A O 1
ATOM 754 N N . SER A 1 103 ? -32.051 28.052 43.482 1.00 31.66 101 SER A N 1
ATOM 755 C CA . SER A 1 103 ? -32.760 29.160 42.858 1.00 31.28 101 SER A CA 1
ATOM 756 C C . SER A 1 103 ? -32.933 30.288 43.865 1.00 31.86 101 SER A C 1
ATOM 757 O O . SER A 1 103 ? -33.392 30.058 44.989 1.00 34.60 101 SER A O 1
ATOM 760 N N . ALA A 1 104 ? -32.555 31.500 43.464 1.00 30.27 102 ALA A N 1
ATOM 761 C CA . ALA A 1 104 ? -32.707 32.693 44.285 1.00 31.58 102 ALA A CA 1
ATOM 762 C C . ALA A 1 104 ? -33.727 33.619 43.637 1.00 33.29 102 ALA A C 1
ATOM 763 O O . ALA A 1 104 ? -33.672 33.863 42.427 1.00 34.72 102 ALA A O 1
ATOM 765 N N . ASN A 1 105 ? -34.656 34.129 44.444 1.00 33.93 103 ASN A N 1
ATOM 766 C CA . ASN A 1 105 ? -35.784 34.902 43.949 1.00 35.89 103 ASN A CA 1
ATOM 767 C C . ASN A 1 105 ? -35.985 36.139 44.812 1.00 37.23 103 ASN A C 1
ATOM 768 O O . ASN A 1 105 ? -35.623 36.164 45.993 1.00 34.80 103 ASN A O 1
ATOM 773 N N . TYR A 1 106 ? -36.570 37.169 44.203 1.00 38.74 104 TYR A N 1
ATOM 774 C CA . TYR A 1 106 ? -36.957 38.383 44.912 1.00 41.31 104 TYR A CA 1
ATOM 775 C C . TYR A 1 106 ? -38.299 38.839 44.364 1.00 45.71 104 TYR A C 1
ATOM 776 O O . TYR A 1 106 ? -38.428 39.073 43.159 1.00 39.30 104 TYR A O 1
ATOM 785 N N . LYS A 1 107 ? -39.289 38.974 45.247 1.00 48.46 105 LYS A N 1
ATOM 786 C CA . LYS A 1 107 ? -40.657 39.320 44.860 1.00 52.43 105 LYS A CA 1
ATOM 787 C C . LYS A 1 107 ? -41.185 38.371 43.782 1.00 52.49 105 LYS A C 1
ATOM 788 O O . LYS A 1 107 ? -41.742 38.788 42.764 1.00 54.26 105 LYS A O 1
ATOM 794 N N . GLU A 1 108 ? -40.978 37.072 44.016 1.00 50.95 106 GLU A N 1
ATOM 795 C CA . GLU A 1 108 ? -41.471 35.977 43.182 1.00 50.56 106 GLU A CA 1
ATOM 796 C C . GLU A 1 108 ? -40.846 35.954 41.791 1.00 49.95 106 GLU A C 1
ATOM 797 O O . GLU A 1 108 ? -41.423 35.374 40.863 1.00 51.04 106 GLU A O 1
ATOM 803 N N . LYS A 1 109 ? -39.675 36.563 41.617 1.00 48.34 107 LYS A N 1
ATOM 804 C CA . LYS A 1 109 ? -38.978 36.549 40.337 1.00 48.74 107 LYS A CA 1
ATOM 805 C C . LYS A 1 109 ? -37.556 36.048 40.532 1.00 47.62 107 LYS A C 1
ATOM 806 O O . LYS A 1 109 ? -36.809 36.584 41.358 1.00 49.82 107 LYS A O 1
ATOM 812 N N . GLU A 1 110 ? -37.186 35.030 39.759 1.00 44.54 108 GLU A N 1
ATOM 813 C CA . GLU A 1 110 ? -35.873 34.408 39.864 1.00 40.16 108 GLU A CA 1
ATOM 814 C C . GLU A 1 110 ? -34.810 35.280 39.206 1.00 38.45 108 GLU A C 1
ATOM 815 O O . GLU A 1 110 ? -34.976 35.713 38.061 1.00 40.53 108 GLU A O 1
ATOM 821 N N . PHE A 1 111 ? -33.718 35.545 39.931 1.00 35.30 109 PHE A N 1
ATOM 822 C CA . PHE A 1 111 ? -32.627 36.344 39.388 1.00 35.72 109 PHE A CA 1
ATOM 823 C C . PHE A 1 111 ? -31.314 35.586 39.217 1.00 33.22 109 PHE A C 1
ATOM 824 O O . PHE A 1 111 ? -30.377 36.145 38.636 1.00 36.00 109 PHE A O 1
ATOM 832 N N . ILE A 1 112 ? -31.208 34.350 39.706 1.00 29.44 110 ILE A N 1
ATOM 833 C CA . ILE A 1 112 ? -30.042 33.515 39.425 1.00 29.94 110 ILE A CA 1
ATOM 834 C C . ILE A 1 112 ? -30.413 32.063 39.690 1.00 30.35 110 ILE A C 1
ATOM 835 O O . ILE A 1 112 ? -31.261 31.768 40.538 1.00 28.30 110 ILE A O 1
ATOM 840 N N . ARG A 1 113 ? -29.778 31.151 38.952 1.00 30.94 111 ARG A N 1
ATOM 841 C CA . ARG A 1 113 ? -29.898 29.724 39.207 1.00 31.37 111 ARG A CA 1
ATOM 842 C C . ARG A 1 113 ? -28.523 29.077 39.109 1.00 31.34 111 ARG A C 1
ATOM 843 O O . ARG A 1 113 ? -27.737 29.397 38.212 1.00 34.38 111 ARG A O 1
ATOM 851 N N . ILE A 1 114 ? -28.227 28.191 40.058 1.00 28.94 112 ILE A N 1
ATOM 852 C CA . ILE A 1 114 ? -26.978 27.438 40.092 1.00 28.65 112 ILE A CA 1
ATOM 853 C C . ILE A 1 114 ? -27.334 25.964 40.204 1.00 28.54 112 ILE A C 1
ATOM 854 O O . ILE A 1 114 ? -28.007 25.558 41.159 1.00 27.44 112 ILE A O 1
ATOM 859 N N . ALA A 1 115 ? -26.890 25.166 39.236 1.00 28.23 113 ALA A N 1
ATOM 860 C CA . ALA A 1 115 ? -27.209 23.748 39.197 1.00 28.35 113 ALA A CA 1
ATOM 861 C C . ALA A 1 115 ? -25.933 22.928 39.082 1.00 29.07 113 ALA A C 1
ATOM 862 O O . ALA A 1 115 ? -24.934 23.378 38.513 1.00 29.09 113 ALA A O 1
ATOM 864 N N . TYR A 1 116 ? -25.976 21.715 39.632 1.00 28.99 114 TYR A N 1
ATOM 865 C CA . TYR A 1 116 ? -24.869 20.772 39.546 1.00 29.22 114 TYR A CA 1
ATOM 866 C C . TYR A 1 116 ? -25.398 19.436 39.056 1.00 31.86 114 TYR A C 1
ATOM 867 O O . TYR A 1 116 ? -26.370 18.912 39.608 1.00 31.31 114 TYR A O 1
ATOM 876 N N . TYR A 1 117 ? -24.746 18.879 38.040 1.00 34.68 115 TYR A N 1
ATOM 877 C CA . TYR A 1 117 ? -25.045 17.516 37.636 1.00 35.93 115 TYR A CA 1
ATOM 878 C C . TYR A 1 117 ? -24.660 16.548 38.746 1.00 35.32 115 TYR A C 1
ATOM 879 O O . TYR A 1 117 ? -23.741 16.800 39.531 1.00 32.50 115 TYR A O 1
ATOM 888 N N . MET A 1 118 ? -25.374 15.427 38.810 1.00 36.51 116 MET A N 1
ATOM 889 C CA . MET A 1 118 ? -24.999 14.367 39.732 1.00 36.73 116 MET A CA 1
ATOM 890 C C . MET A 1 118 ? -25.390 13.020 39.145 1.00 36.38 116 MET A C 1
ATOM 891 O O . MET A 1 118 ? -26.447 12.885 38.523 1.00 35.82 116 MET A O 1
ATOM 896 N N . ASN A 1 119 ? -24.540 12.025 39.369 1.00 37.38 117 ASN A N 1
ATOM 897 C CA . ASN A 1 119 ? -24.815 10.651 38.975 1.00 40.82 117 ASN A CA 1
ATOM 898 C C . ASN A 1 119 ? -25.285 9.868 40.193 1.00 41.02 117 ASN A C 1
ATOM 899 O O . ASN A 1 119 ? -24.703 9.988 41.277 1.00 39.37 117 ASN A O 1
ATOM 904 N N . SER A 1 120 ? -26.348 9.087 40.019 1.00 42.44 118 SER A N 1
ATOM 905 C CA . SER A 1 120 ? -26.884 8.244 41.078 1.00 42.94 118 SER A CA 1
ATOM 906 C C . SER A 1 120 ? -26.775 6.791 40.651 1.00 44.93 118 SER A C 1
ATOM 907 O O . SER A 1 120 ? -27.175 6.434 39.538 1.00 47.41 118 SER A O 1
ATOM 910 N N . PHE A 1 121 ? -26.235 5.960 41.538 1.00 45.21 119 PHE A N 1
ATOM 911 C CA . PHE A 1 121 ? -25.905 4.584 41.198 1.00 48.26 119 PHE A CA 1
ATOM 912 C C . PHE A 1 121 ? -25.824 3.769 42.480 1.00 51.02 119 PHE A C 1
ATOM 913 O O . PHE A 1 121 ? -25.618 4.309 43.571 1.00 49.67 119 PHE A O 1
ATOM 921 N N . TYR A 1 122 ? -26.000 2.457 42.332 1.00 54.73 120 TYR A N 1
ATOM 922 C CA . TYR A 1 122 ? -25.826 1.549 43.457 1.00 57.91 120 TYR A CA 1
ATOM 923 C C . TYR A 1 122 ? -24.386 1.611 43.954 1.00 60.00 120 TYR A C 1
ATOM 924 O O . TYR A 1 122 ? -23.442 1.681 43.163 1.00 58.35 120 TYR A O 1
ATOM 933 N N . LYS A 1 123 ? -24.217 1.599 45.278 1.00 63.92 121 LYS A N 1
ATOM 934 C CA . LYS A 1 123 ? -22.873 1.692 45.840 1.00 67.64 121 LYS A CA 1
ATOM 935 C C . LYS A 1 123 ? -22.090 0.400 45.642 1.00 73.97 121 LYS A C 1
ATOM 936 O O . LYS A 1 123 ? -20.877 0.435 45.398 1.00 73.07 121 LYS A O 1
ATOM 942 N N . ASP A 1 124 ? -22.760 -0.746 45.727 1.00 80.92 122 ASP A N 1
ATOM 943 C CA . ASP A 1 124 ? -22.104 -2.033 45.539 1.00 88.14 122 ASP A CA 1
ATOM 944 C C . ASP A 1 124 ? -22.155 -2.416 44.066 1.00 94.52 122 ASP A C 1
ATOM 945 O O . ASP A 1 124 ? -23.200 -2.288 43.420 1.00 94.56 122 ASP A O 1
ATOM 950 N N . MET A 1 125 ? -21.021 -2.889 43.540 1.00 98.35 123 MET A N 1
ATOM 951 C CA . MET A 1 125 ? -20.881 -3.076 42.098 1.00 100.13 123 MET A CA 1
ATOM 952 C C . MET A 1 125 ? -21.760 -4.205 41.569 1.00 101.39 123 MET A C 1
ATOM 953 O O . MET A 1 125 ? -22.276 -4.109 40.448 1.00 100.94 123 MET A O 1
ATOM 958 N N . GLU A 1 126 ? -21.940 -5.279 42.341 1.00 100.87 124 GLU A N 1
ATOM 959 C CA . GLU A 1 126 ? -22.765 -6.384 41.862 1.00 101.07 124 GLU A CA 1
ATOM 960 C C . GLU A 1 126 ? -24.188 -5.923 41.576 1.00 96.65 124 GLU A C 1
ATOM 961 O O . GLU A 1 126 ? -24.782 -6.313 40.563 1.00 99.46 124 GLU A O 1
ATOM 967 N N . LEU A 1 127 ? -24.750 -5.086 42.452 1.00 90.80 125 LEU A N 1
ATOM 968 C CA . LEU A 1 127 ? -26.083 -4.550 42.195 1.00 86.93 125 LEU A CA 1
ATOM 969 C C . LEU A 1 127 ? -26.066 -3.532 41.064 1.00 85.25 125 LEU A C 1
ATOM 970 O O . LEU A 1 127 ? -27.082 -3.352 40.386 1.00 84.87 125 LEU A O 1
ATOM 975 N N . ARG A 1 128 ? -24.930 -2.867 40.841 1.00 83.98 126 ARG A N 1
ATOM 976 C CA . ARG A 1 128 ? -24.772 -2.066 39.632 1.00 81.67 126 ARG A CA 1
ATOM 977 C C . ARG A 1 128 ? -24.839 -2.956 38.400 1.00 84.87 126 ARG A C 1
ATOM 978 O O . ARG A 1 128 ? -25.517 -2.637 37.418 1.00 83.37 126 ARG A O 1
ATOM 986 N N . GLU A 1 129 ? -24.140 -4.092 38.447 1.00 89.41 127 GLU A N 1
ATOM 987 C CA . GLU A 1 129 ? -24.129 -5.025 37.328 1.00 93.53 127 GLU A CA 1
ATOM 988 C C . GLU A 1 129 ? -25.468 -5.740 37.177 1.00 96.49 127 GLU A C 1
ATOM 989 O O . GLU A 1 129 ? -25.872 -6.071 36.055 1.00 99.40 127 GLU A O 1
ATOM 995 N N . ASN A 1 130 ? -26.164 -5.990 38.286 1.00 94.69 128 ASN A N 1
ATOM 996 C CA . ASN A 1 130 ? -27.441 -6.703 38.284 1.00 95.74 128 ASN A CA 1
ATOM 997 C C . ASN A 1 130 ? -28.434 -5.958 39.168 1.00 90.75 128 ASN A C 1
ATOM 998 O O . ASN A 1 130 ? -28.693 -6.363 40.310 1.00 91.30 128 ASN A O 1
ATOM 1003 N N . PRO A 1 131 ? -29.004 -4.861 38.676 1.00 86.35 129 PRO A N 1
ATOM 1004 C CA . PRO A 1 131 ? -29.994 -4.108 39.464 1.00 84.27 129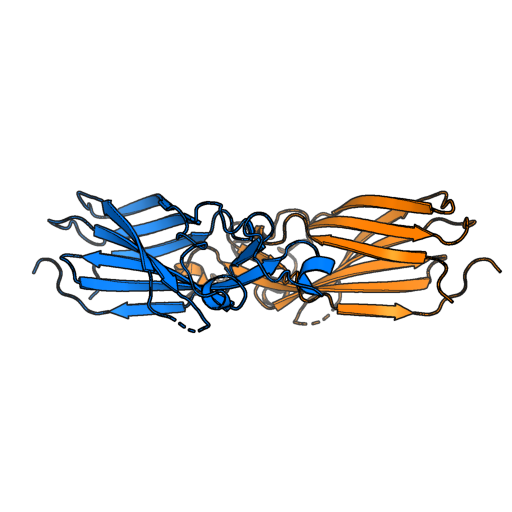 PRO A CA 1
ATOM 1005 C C . PRO A 1 131 ? -31.264 -4.914 39.672 1.00 88.38 129 PRO A C 1
ATOM 1006 O O . PRO A 1 131 ? -31.769 -5.545 38.731 1.00 93.30 129 PRO A O 1
ATOM 1010 N N . PRO A 1 132 ? -31.806 -4.918 40.891 1.00 87.84 130 PRO A N 1
ATOM 1011 C CA . PRO A 1 132 ? -33.023 -5.694 41.171 1.00 75.00 130 PRO A CA 1
ATOM 1012 C C . PRO A 1 132 ? -34.252 -5.101 40.487 1.00 87.30 130 PRO A C 1
ATOM 1013 O O . PRO A 1 132 ? -34.268 -3.949 40.050 1.00 71.26 130 PRO A O 1
ATOM 1017 N N . VAL A 1 133 ? -35.297 -5.927 40.384 1.00 91.14 131 VAL A N 1
ATOM 1018 C CA . VAL A 1 133 ? -36.531 -5.481 39.737 1.00 90.82 131 VAL A CA 1
ATOM 1019 C C . VAL A 1 133 ? -37.221 -4.428 40.588 1.00 87.69 131 VAL A C 1
ATOM 1020 O O . VAL A 1 133 ? -37.747 -3.434 40.071 1.00 84.69 131 VAL A O 1
ATOM 1024 N N . VAL A 1 134 ? -37.216 -4.616 41.889 1.00 88.11 132 VAL A N 1
ATOM 1025 C CA . VAL A 1 134 ? -37.661 -3.606 42.844 1.00 85.80 132 VAL A CA 1
ATOM 1026 C C . VAL A 1 134 ? -36.439 -2.842 43.350 1.00 80.99 132 VAL A C 1
ATOM 1027 O O . VAL A 1 134 ? -35.447 -3.484 43.765 1.00 81.74 132 VAL A O 1
ATOM 1031 N N . PRO A 1 135 ? -36.406 -1.518 43.202 1.00 76.54 133 PRO A N 1
ATOM 1032 C CA . PRO A 1 135 ? -35.212 -0.759 43.586 1.00 71.79 133 PRO A CA 1
ATOM 1033 C C . PRO A 1 135 ? -34.992 -0.787 45.089 1.00 72.15 133 PRO A C 1
ATOM 1034 O O . PRO A 1 135 ? -35.932 -0.874 45.881 1.00 74.85 133 PRO A O 1
ATOM 1038 N N . GLN A 1 136 ? -33.728 -0.695 45.481 1.00 69.38 134 GLN A N 1
ATOM 1039 C CA . GLN A 1 136 ? -33.352 -0.658 46.890 1.00 68.73 134 GLN A CA 1
ATOM 1040 C C . GLN A 1 136 ? -32.698 0.696 47.150 1.00 64.08 134 GLN A C 1
ATOM 1041 O O . GLN A 1 136 ? -31.482 0.857 47.018 1.00 62.94 134 GLN A O 1
ATOM 1047 N N . TYR A 1 137 ? -33.532 1.677 47.504 1.00 62.18 135 TYR A N 1
ATOM 1048 C CA . TYR A 1 137 ? -33.080 3.059 47.609 1.00 57.56 135 TYR A CA 1
ATOM 1049 C C . TYR A 1 137 ? -32.035 3.253 48.699 1.00 55.78 135 TYR A C 1
ATOM 1050 O O . TYR A 1 137 ? -31.258 4.212 48.628 1.00 52.05 135 TYR A O 1
ATOM 1059 N N . ASP A 1 138 ? -32.000 2.375 49.704 1.00 58.44 136 ASP A N 1
ATOM 1060 C CA . ASP A 1 138 ? -31.031 2.509 50.785 1.00 57.40 136 ASP A CA 1
ATOM 1061 C C . ASP A 1 138 ? -29.604 2.216 50.342 1.00 56.25 136 ASP A C 1
ATOM 1062 O O . ASP A 1 138 ? -28.667 2.551 51.076 1.00 55.87 136 ASP A O 1
ATOM 1067 N N . LYS A 1 139 ? -29.417 1.599 49.175 1.00 56.11 137 LYS A N 1
ATOM 1068 C CA . LYS A 1 139 ? -28.100 1.230 48.672 1.00 56.44 137 LYS A CA 1
ATOM 1069 C C . LYS A 1 139 ? -27.708 2.017 47.431 1.00 54.60 137 LYS A C 1
ATOM 1070 O O . LYS A 1 139 ? -26.790 1.613 46.710 1.00 55.42 137 LYS A O 1
ATOM 1076 N N . ILE A 1 140 ? -28.370 3.144 47.187 1.00 52.98 138 ILE A N 1
ATOM 1077 C CA . ILE A 1 140 ? -28.061 4.030 46.073 1.00 50.54 138 ILE A CA 1
ATOM 1078 C C . ILE A 1 140 ? -27.434 5.302 46.625 1.00 47.33 138 ILE A C 1
ATOM 1079 O O . ILE A 1 140 ? -27.867 5.825 47.659 1.00 46.30 138 ILE A O 1
ATOM 1084 N N . CYS A 1 141 ? -26.406 5.794 45.936 1.00 45.79 139 CYS A N 1
ATOM 1085 C CA . CYS A 1 141 ? -25.692 6.998 46.329 1.00 43.84 139 CYS A CA 1
ATOM 1086 C C . CYS A 1 141 ? -25.650 7.973 45.162 1.00 41.39 139 CYS A C 1
ATOM 1087 O O . CYS A 1 141 ? -25.687 7.573 43.996 1.00 41.41 139 CYS A O 1
ATOM 1090 N N . ARG A 1 142 ? -25.582 9.259 45.488 1.00 39.36 140 ARG A N 1
ATOM 1091 C CA . ARG A 1 142 ? -25.442 10.313 44.497 1.00 36.13 140 ARG A CA 1
ATOM 1092 C C . ARG A 1 142 ? -24.030 10.883 44.556 1.00 34.99 140 ARG A C 1
ATOM 1093 O O . ARG A 1 142 ? -23.408 10.938 45.621 1.00 36.00 140 ARG A O 1
ATOM 1101 N N . HIS A 1 143 ? -23.514 11.272 43.390 1.00 33.06 141 HIS A N 1
ATOM 1102 C CA . HIS A 1 143 ? -22.198 11.894 43.260 1.00 30.84 141 HIS A CA 1
ATOM 1103 C C . HIS A 1 143 ? -22.372 13.230 42.545 1.00 29.69 141 HIS A C 1
ATOM 1104 O O . HIS A 1 143 ? -22.606 13.263 41.334 1.00 29.14 141 HIS A O 1
ATOM 1111 N N . ILE A 1 144 ? -22.243 14.326 43.292 1.00 29.45 142 ILE A N 1
ATOM 1112 C CA . ILE A 1 144 ? -22.480 15.671 42.774 1.00 28.54 142 ILE A CA 1
ATOM 1113 C C . ILE A 1 144 ? -21.190 16.242 42.199 1.00 30.51 142 ILE A C 1
ATOM 1114 O O . ILE A 1 144 ? -20.137 16.211 42.850 1.00 32.88 142 ILE A O 1
ATOM 1119 N N . PHE A 1 145 ? -21.274 16.763 40.974 1.00 28.54 143 PHE A N 1
ATOM 1120 C CA . PHE A 1 145 ? -20.111 17.270 40.245 1.00 29.20 143 PHE A CA 1
ATOM 1121 C C . PHE A 1 145 ? -19.885 18.728 40.613 1.00 29.39 143 PHE A C 1
ATOM 1122 O O . PHE A 1 145 ? -20.344 19.652 39.935 1.00 29.77 143 PHE A O 1
ATOM 1130 N N . VAL A 1 146 ? -19.145 18.926 41.704 1.00 28.61 144 VAL A N 1
ATOM 1131 C CA . VAL A 1 146 ? -19.063 20.222 42.356 1.00 27.56 144 VAL A CA 1
ATOM 1132 C C . VAL A 1 146 ? -18.187 21.195 41.582 1.00 31.24 144 VAL A C 1
ATOM 1133 O O . VAL A 1 146 ? -18.275 22.409 41.797 1.00 33.51 144 VAL A O 1
ATOM 1137 N N . GLU A 1 147 ? -17.351 20.694 40.675 1.00 31.24 145 GLU A N 1
ATOM 1138 C CA . GLU A 1 147 ? -16.399 21.525 39.954 1.00 32.25 145 GLU A CA 1
ATOM 1139 C C . GLU A 1 147 ? -17.012 22.253 38.764 1.00 33.97 145 GLU A C 1
ATOM 1140 O O . GLU A 1 147 ? -16.323 23.067 38.138 1.00 34.31 145 GLU A O 1
ATOM 1146 N N . ASN A 1 148 ? -18.280 22.002 38.445 1.00 34.44 146 ASN A N 1
ATOM 1147 C CA . ASN A 1 148 ? -18.888 22.463 37.193 1.00 34.12 146 ASN A CA 1
ATOM 1148 C C . ASN A 1 148 ? -20.283 23.027 37.449 1.00 31.69 146 ASN A C 1
ATOM 1149 O O . ASN A 1 148 ? -21.295 22.436 37.053 1.00 30.23 146 ASN A O 1
ATOM 1154 N N . PRO A 1 149 ? -20.375 24.176 38.123 1.00 30.55 147 PRO A N 1
ATOM 1155 C CA . PRO A 1 149 ? -21.693 24.792 38.335 1.00 29.42 147 PRO A CA 1
ATOM 1156 C C . PRO A 1 149 ? -22.244 25.389 37.046 1.00 29.72 147 PRO A C 1
ATOM 1157 O O . PRO A 1 149 ? -21.514 25.998 36.261 1.00 32.58 147 PRO A O 1
ATOM 1161 N N . ARG A 1 150 ? -23.544 25.186 36.825 1.00 29.21 148 ARG A N 1
ATOM 1162 C CA . ARG A 1 150 ? -24.246 25.703 35.652 1.00 32.37 148 ARG A CA 1
ATOM 1163 C C . ARG A 1 150 ? -25.078 26.909 36.083 1.00 31.76 148 ARG A C 1
ATOM 1164 O O . ARG A 1 150 ? -26.131 26.751 36.711 1.00 31.68 148 ARG A O 1
ATOM 1172 N N . ILE A 1 151 ? -24.624 28.107 35.722 1.00 31.07 149 ILE A N 1
ATOM 1173 C CA . ILE A 1 151 ? -25.178 29.355 36.238 1.00 31.03 149 ILE A CA 1
ATOM 1174 C C . ILE A 1 151 ? -25.886 30.112 35.122 1.00 33.86 149 ILE A C 1
ATOM 1175 O O . ILE A 1 151 ? -25.387 30.188 33.993 1.00 35.46 149 ILE A O 1
ATOM 1180 N N . VAL A 1 152 ? -27.056 30.667 35.444 1.00 33.85 150 VAL A N 1
ATOM 1181 C CA . VAL A 1 152 ? -27.775 31.597 34.576 1.00 34.60 150 VAL A CA 1
ATOM 1182 C C . VAL A 1 152 ? -28.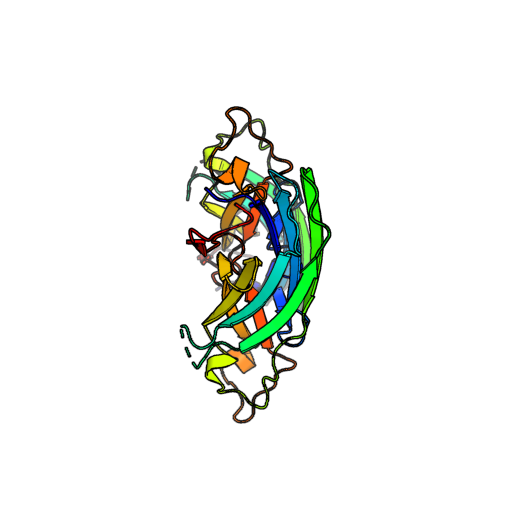351 32.702 35.451 1.00 35.39 150 VAL A C 1
ATOM 1183 O O . VAL A 1 152 ? -28.966 32.421 36.485 1.00 36.51 150 VAL A O 1
ATOM 1187 N N . LYS A 1 153 ? -28.156 33.953 35.042 1.00 36.52 151 LYS A N 1
ATOM 1188 C CA . LYS A 1 153 ? -28.662 35.112 35.764 1.00 36.33 151 LYS A CA 1
ATOM 1189 C C . LYS A 1 153 ? -29.772 35.774 34.959 1.00 39.50 151 LYS A C 1
ATOM 1190 O O . LYS A 1 153 ? -29.781 35.715 33.728 1.00 38.85 151 LYS A O 1
ATOM 1196 N N . PHE A 1 154 ? -30.712 36.406 35.664 1.00 41.42 152 PHE A N 1
ATOM 1197 C CA . PHE A 1 154 ? -31.881 37.022 35.045 1.00 43.15 152 PHE A CA 1
ATOM 1198 C C . PHE A 1 154 ? -32.080 38.436 35.569 1.00 43.97 152 PHE A C 1
ATOM 1199 O O . PHE A 1 154 ? -31.976 38.680 36.773 1.00 43.38 152 PHE A O 1
ATOM 1207 N N . SER A 1 155 ? -32.364 39.363 34.658 1.00 46.99 153 SER A N 1
ATOM 1208 C CA . SER A 1 155 ? -32.679 40.736 35.031 1.00 48.46 153 SER A CA 1
ATOM 1209 C C . SER A 1 155 ? -34.094 40.804 35.583 1.00 49.54 153 SER A C 1
ATOM 1210 O O . SER A 1 155 ? -35.053 40.430 34.899 1.00 51.21 153 SER A O 1
ATOM 1213 N N . ILE A 1 156 ? -34.224 41.284 36.820 1.00 49.22 154 ILE A N 1
ATOM 1214 C CA . ILE A 1 156 ? -35.512 41.416 37.484 1.00 50.18 154 ILE A CA 1
ATOM 1215 C C . ILE A 1 156 ? -35.627 42.823 38.053 1.00 51.17 154 ILE A C 1
ATOM 1216 O O . ILE A 1 156 ? -34.650 43.565 38.153 1.00 51.22 154 ILE A O 1
ATOM 1221 N N . GLY A 1 157 ? -36.852 43.181 38.427 1.00 52.70 155 GLY A N 1
ATOM 1222 C CA . GLY A 1 157 ? -37.064 44.377 39.210 1.00 54.85 155 GLY A CA 1
ATOM 1223 C C . GLY A 1 157 ? -36.749 44.138 40.675 1.00 54.49 155 GLY A C 1
ATOM 1224 O O . GLY A 1 157 ? -36.869 43.027 41.191 1.00 53.74 155 GLY A O 1
ATOM 1225 N N . TRP A 1 158 ? -36.320 45.203 41.356 1.00 55.47 156 TRP A N 1
ATOM 1226 C CA . TRP A 1 158 ? -36.021 45.113 42.774 1.00 53.28 156 TRP A CA 1
ATOM 1227 C C . TRP A 1 158 ? -36.968 46.059 43.498 1.00 57.59 156 TRP A C 1
ATOM 1228 O O . TRP A 1 158 ? -38.156 45.744 43.647 1.00 58.69 156 TRP A O 1
ATOM 1239 N N . ASP A 1 159 ? -36.501 47.218 43.954 1.00 62.89 157 ASP A N 1
ATOM 1240 C CA . ASP A 1 159 ? -37.344 48.115 44.735 1.00 70.39 157 ASP A CA 1
ATOM 1241 C C . ASP A 1 159 ? -37.716 49.400 44.013 1.00 81.07 157 ASP A C 1
ATOM 1242 O O . ASP A 1 159 ? -38.783 49.954 44.284 1.00 84.20 157 ASP A O 1
ATOM 1247 N N . SER A 1 160 ? -36.871 49.893 43.113 1.00 84.75 158 SER A N 1
ATOM 1248 C CA . SER A 1 160 ? -37.193 51.097 42.356 1.00 91.20 158 SER A CA 1
ATOM 1249 C C . SER A 1 160 ? -37.956 50.739 41.083 1.00 92.52 158 SER A C 1
ATOM 1250 O O . SER A 1 160 ? -37.967 49.583 40.657 1.00 89.62 158 SER A O 1
ATOM 1253 N N . MET B 1 3 ? -0.019 -13.505 34.650 1.00 70.55 1 MET B N 1
ATOM 1254 C CA . MET B 1 3 ? 0.824 -14.288 35.547 1.00 71.36 1 MET B CA 1
ATOM 1255 C C . MET B 1 3 ? 1.108 -13.532 36.843 1.00 67.01 1 MET B C 1
ATOM 1256 O O . MET B 1 3 ? 2.084 -13.818 37.536 1.00 67.27 1 MET B O 1
ATOM 1261 N N . SER B 1 4 ? 0.248 -12.570 37.166 1.00 63.81 2 SER B N 1
ATOM 1262 C CA . SER B 1 4 ? 0.463 -11.721 38.332 1.00 60.88 2 SER B CA 1
ATOM 1263 C C . SER B 1 4 ? 0.183 -12.479 39.627 1.00 58.80 2 SER B C 1
ATOM 1264 O O . SER B 1 4 ? -0.849 -13.144 39.762 1.00 58.11 2 SER B O 1
ATOM 1267 N N . GLU B 1 5 ? 1.106 -12.370 40.583 1.00 58.12 3 GLU B N 1
ATOM 1268 C CA . GLU B 1 5 ? 0.937 -12.987 41.892 1.00 57.34 3 GLU B CA 1
ATOM 1269 C C . GLU B 1 5 ? 0.036 -12.182 42.818 1.00 53.67 3 GLU B C 1
ATOM 1270 O O . GLU B 1 5 ? -0.386 -12.709 43.854 1.00 54.88 3 GLU B O 1
ATOM 1276 N N . VAL B 1 6 ? -0.264 -10.928 42.480 1.00 48.97 4 VAL B N 1
ATOM 1277 C CA . VAL B 1 6 ? -1.049 -10.044 43.334 1.00 46.26 4 VAL B CA 1
ATOM 1278 C C . VAL B 1 6 ? -2.149 -9.406 42.496 1.00 45.51 4 VAL B C 1
ATOM 1279 O O . VAL B 1 6 ? -1.877 -8.848 41.428 1.00 46.39 4 VAL B O 1
ATOM 1283 N N . ASN B 1 7 ? -3.385 -9.490 42.978 1.00 44.62 5 ASN B N 1
ATOM 1284 C CA . ASN B 1 7 ? -4.522 -8.821 42.362 1.00 43.03 5 ASN B CA 1
ATOM 1285 C C . ASN B 1 7 ? -5.000 -7.702 43.275 1.00 41.07 5 ASN B C 1
ATOM 1286 O O . ASN B 1 7 ? -5.130 -7.900 44.487 1.00 43.02 5 ASN B O 1
ATOM 1291 N N . VAL B 1 8 ? -5.262 -6.537 42.694 1.00 37.82 6 VAL B N 1
ATOM 1292 C CA . VAL B 1 8 ? -5.820 -5.407 43.427 1.00 36.77 6 VAL B CA 1
ATOM 1293 C C . VAL B 1 8 ? -7.334 -5.458 43.267 1.00 38.87 6 VAL B C 1
ATOM 1294 O O . VAL B 1 8 ? -7.850 -5.333 42.152 1.00 40.25 6 VAL B O 1
ATOM 1298 N N . THR B 1 9 ? -8.046 -5.653 44.376 1.00 39.53 7 THR B N 1
ATOM 1299 C CA . THR B 1 9 ? -9.481 -5.912 44.336 1.00 40.76 7 THR B CA 1
ATOM 1300 C C . THR B 1 9 ? -10.339 -4.690 44.633 1.00 41.30 7 THR B C 1
ATOM 1301 O O . THR B 1 9 ? -11.470 -4.612 44.142 1.00 41.98 7 THR B O 1
ATOM 1305 N N . LYS B 1 10 ? -9.841 -3.741 45.425 1.00 40.38 8 LYS B N 1
ATOM 1306 C CA . LYS B 1 10 ? -10.572 -2.518 45.724 1.00 39.18 8 LYS B CA 1
ATOM 1307 C C . LYS B 1 10 ? -9.595 -1.360 45.838 1.00 38.13 8 LYS B C 1
ATOM 1308 O O . LYS B 1 10 ? -8.484 -1.523 46.352 1.00 38.20 8 LYS B O 1
ATOM 1314 N N . VAL B 1 11 ? -10.021 -0.188 45.371 1.00 37.73 9 VAL B N 1
ATOM 1315 C CA . VAL B 1 11 ? -9.367 1.074 45.695 1.00 35.68 9 VAL B CA 1
ATOM 1316 C C . VAL B 1 11 ? -10.461 2.094 45.977 1.00 35.68 9 VAL B C 1
ATOM 1317 O O . VAL B 1 11 ? -11.265 2.406 45.091 1.00 34.46 9 VAL B O 1
ATOM 1321 N N . ILE B 1 12 ? -10.497 2.608 47.203 1.00 35.66 10 ILE B N 1
ATOM 1322 C CA . ILE B 1 12 ? -11.460 3.623 47.612 1.00 34.98 10 ILE B CA 1
ATOM 1323 C C . ILE B 1 12 ? -10.711 4.926 47.854 1.00 34.35 10 ILE B C 1
ATOM 1324 O O . ILE B 1 12 ? -9.737 4.958 48.617 1.00 34.52 10 ILE B O 1
ATOM 1329 N N . VAL B 1 13 ? -11.162 5.993 47.201 1.00 35.10 11 VAL B N 1
ATOM 1330 C CA . VAL B 1 13 ? -10.633 7.334 47.428 1.00 35.05 11 VAL B CA 1
ATOM 1331 C C . VAL B 1 13 ? -11.458 7.952 48.551 1.00 37.13 11 VAL B C 1
ATOM 1332 O O . VAL B 1 13 ? -12.634 8.274 48.364 1.00 38.36 11 VAL B O 1
ATOM 1336 N N . ASN B 1 14 ? -10.837 8.116 49.724 1.00 37.87 12 ASN B N 1
ATOM 1337 C CA . ASN B 1 14 ? -11.597 8.383 50.941 1.00 39.23 12 ASN B CA 1
ATOM 1338 C C . ASN B 1 14 ? -12.098 9.822 51.008 1.00 37.81 12 ASN B C 1
ATOM 1339 O O . ASN B 1 14 ? -13.224 10.065 51.456 1.00 40.26 12 ASN B O 1
ATOM 1344 N N . ASN B 1 15 ? -11.296 10.786 50.557 1.00 33.06 13 ASN B N 1
ATOM 1345 C CA . ASN B 1 15 ? -11.672 12.198 50.574 1.00 31.96 13 ASN B CA 1
ATOM 1346 C C . ASN B 1 15 ? -11.577 12.746 49.153 1.00 31.19 13 ASN B C 1
ATOM 1347 O O . ASN B 1 15 ? -10.723 13.591 48.851 1.00 31.71 13 ASN B O 1
ATOM 1352 N N . PRO B 1 16 ? -12.455 12.291 48.256 1.00 29.51 14 PRO B N 1
ATOM 1353 C CA . PRO B 1 16 ? -12.306 12.661 46.842 1.00 29.61 14 PRO B CA 1
ATOM 1354 C C . PRO B 1 16 ? -12.530 14.135 46.578 1.00 30.13 14 PRO B C 1
ATOM 1355 O O . PRO B 1 16 ? -12.060 14.640 45.551 1.00 29.35 14 PRO B O 1
ATOM 1359 N N . ILE B 1 17 ? -13.228 14.840 47.463 1.00 30.63 15 ILE B N 1
ATOM 1360 C CA . ILE B 1 17 ? -13.517 16.257 47.291 1.00 30.94 15 ILE B CA 1
ATOM 1361 C C . ILE B 1 17 ? -13.108 16.980 48.568 1.00 31.24 15 ILE B C 1
ATOM 1362 O O . ILE B 1 17 ? -13.729 16.788 49.621 1.00 32.02 15 ILE B O 1
ATOM 1367 N N . CYS B 1 18 ? -12.077 17.818 48.476 1.00 31.20 16 CYS B N 1
ATOM 1368 C CA . CYS B 1 18 ? -11.474 18.441 49.649 1.00 32.21 16 CYS B CA 1
ATOM 1369 C C . CYS B 1 18 ? -10.560 19.574 49.200 1.00 32.79 16 CYS B C 1
ATOM 1370 O O . CYS B 1 18 ? -10.254 19.721 48.014 1.00 32.94 16 CYS B O 1
ATOM 1373 N N . ASP B 1 19 ? -10.128 20.376 50.174 1.00 33.66 17 ASP B N 1
ATOM 1374 C CA . ASP B 1 19 ? -9.094 21.373 49.925 1.00 35.43 17 ASP B CA 1
ATOM 1375 C C . ASP B 1 19 ? -7.814 20.693 49.450 1.00 35.33 17 ASP B C 1
ATOM 1376 O O . ASP B 1 19 ? -7.442 19.625 49.944 1.00 33.50 17 ASP B O 1
ATOM 1381 N N . ILE B 1 20 ? -7.125 21.330 48.497 1.00 36.40 18 ILE B N 1
ATOM 1382 C CA . ILE B 1 20 ? -5.941 20.713 47.904 1.00 36.44 18 ILE B CA 1
ATOM 1383 C C . ILE B 1 20 ? -4.804 20.568 48.906 1.00 37.87 18 ILE B C 1
ATOM 1384 O O . ILE B 1 20 ? -3.897 19.755 48.691 1.00 38.44 18 ILE B O 1
ATOM 1389 N N . LEU B 1 21 ? -4.824 21.325 50.002 1.00 38.41 19 LEU B N 1
ATOM 1390 C CA . LEU B 1 21 ? -3.799 21.186 51.028 1.00 39.38 19 LEU B CA 1
ATOM 1391 C C . LEU B 1 21 ? -4.005 19.958 51.908 1.00 39.10 19 LEU B C 1
ATOM 1392 O O . LEU B 1 21 ? -3.097 19.600 52.668 1.00 39.88 19 LEU B O 1
ATOM 1397 N N . ASP B 1 22 ? -5.167 19.315 51.830 1.00 37.13 20 ASP B N 1
ATOM 1398 C CA . ASP B 1 22 ? -5.408 18.117 52.614 1.00 37.01 20 ASP B CA 1
ATOM 1399 C C . ASP B 1 22 ? -4.637 16.931 52.033 1.00 37.46 20 ASP B C 1
ATOM 1400 O O . ASP B 1 22 ? -4.427 16.849 50.819 1.00 37.04 20 ASP B O 1
ATOM 1405 N N . PRO B 1 23 ? -4.194 16.006 52.883 1.00 36.80 21 PRO B N 1
ATOM 1406 C CA . PRO B 1 23 ? -3.534 14.797 52.378 1.00 35.54 21 PRO B CA 1
ATOM 1407 C C . PRO B 1 23 ? -4.478 13.941 51.544 1.00 34.13 21 PRO B C 1
ATOM 1408 O O . PRO B 1 23 ? -5.694 13.934 51.751 1.00 35.21 21 PRO B O 1
ATOM 1412 N N . PHE B 1 24 ? -3.900 13.212 50.590 1.00 31.04 22 PHE B N 1
ATOM 1413 C CA . PHE B 1 24 ? -4.642 12.203 49.844 1.00 30.54 22 PHE B CA 1
ATOM 1414 C C . PHE B 1 24 ? -4.725 10.930 50.680 1.00 31.06 22 PHE B C 1
ATOM 1415 O O . PHE B 1 24 ? -3.706 10.450 51.186 1.00 31.70 22 PHE B O 1
ATOM 1423 N N . VAL B 1 25 ? -5.930 10.381 50.823 1.00 29.72 23 VAL B N 1
ATOM 1424 C CA . VAL B 1 25 ? -6.160 9.189 51.637 1.00 30.61 23 VAL B CA 1
ATOM 1425 C C . VAL B 1 25 ? -6.815 8.124 50.765 1.00 29.88 23 VAL B C 1
ATOM 1426 O O . VAL B 1 25 ? -7.869 8.367 50.161 1.00 29.87 23 VAL B O 1
ATOM 1430 N N . PHE B 1 26 ? -6.198 6.944 50.708 1.00 28.62 24 PHE B N 1
ATOM 1431 C CA . PHE B 1 26 ? -6.692 5.822 49.923 1.00 28.35 24 PHE B CA 1
ATOM 1432 C C . PHE B 1 26 ? -6.879 4.599 50.809 1.00 29.55 24 PHE B C 1
ATOM 1433 O O . PHE B 1 26 ? -6.079 4.349 51.715 1.00 31.65 24 PHE B O 1
ATOM 1441 N N . THR B 1 27 ? -7.933 3.837 50.535 1.00 28.70 25 THR B N 1
ATOM 1442 C CA . THR B 1 27 ? -8.112 2.494 51.073 1.00 26.68 25 THR B CA 1
ATOM 1443 C C . THR B 1 27 ? -7.879 1.507 49.936 1.00 27.00 25 THR B C 1
ATOM 1444 O O . THR B 1 27 ? -8.537 1.594 48.893 1.00 27.23 25 THR B O 1
ATOM 1448 N N . ILE B 1 28 ? -6.942 0.582 50.131 1.00 27.17 26 ILE B N 1
ATOM 1449 C CA . ILE B 1 28 ? -6.503 -0.328 49.080 1.00 27.82 26 ILE B CA 1
ATOM 1450 C C . ILE B 1 28 ? -6.621 -1.757 49.587 1.00 30.78 26 ILE B C 1
ATOM 1451 O O . ILE B 1 28 ? -6.122 -2.079 50.670 1.00 33.14 26 ILE B O 1
ATOM 1456 N N . GLU B 1 29 ? -7.273 -2.610 48.802 1.00 31.90 27 GLU B N 1
ATOM 1457 C CA . GLU B 1 29 ? -7.388 -4.031 49.088 1.00 33.66 27 GLU B CA 1
ATOM 1458 C C . GLU B 1 29 ? -6.702 -4.817 47.980 1.00 33.62 27 GLU B C 1
ATOM 1459 O O . GLU B 1 29 ? -6.834 -4.483 46.798 1.00 33.59 27 GLU B O 1
ATOM 1465 N N . PHE B 1 30 ? -5.966 -5.860 48.361 1.00 33.62 28 PHE B N 1
ATOM 1466 C CA . PHE B 1 30 ? -5.314 -6.714 47.380 1.00 34.81 28 PHE B CA 1
ATOM 1467 C C . PHE B 1 30 ? -5.271 -8.139 47.911 1.00 38.54 28 PHE B C 1
ATOM 1468 O O . PHE B 1 30 ? -5.414 -8.381 49.112 1.00 38.20 28 PHE B O 1
ATOM 1476 N N . GLU B 1 31 ? -5.074 -9.084 46.994 1.00 42.22 29 GLU B N 1
ATOM 1477 C CA . GLU B 1 31 ? -4.987 -10.500 47.331 1.00 44.77 29 GLU B CA 1
ATOM 1478 C C . GLU B 1 31 ? -3.703 -11.073 46.755 1.00 46.21 29 GLU B C 1
ATOM 1479 O O . GLU B 1 31 ? -3.474 -10.995 45.544 1.00 46.45 29 GLU B O 1
ATOM 1485 N N . ALA B 1 32 ? -2.867 -11.635 47.621 1.00 48.07 30 ALA B N 1
ATOM 1486 C CA . ALA B 1 32 ? -1.691 -12.377 47.192 1.00 49.34 30 ALA B CA 1
ATOM 1487 C C . ALA B 1 32 ? -2.082 -13.835 46.991 1.00 52.37 30 ALA B C 1
ATOM 1488 O O . ALA B 1 32 ? -2.593 -14.476 47.914 1.00 53.98 30 ALA B O 1
ATOM 1490 N N . LEU B 1 33 ? -1.841 -14.357 45.789 1.00 54.44 31 LEU B N 1
ATOM 1491 C CA . LEU B 1 33 ? -2.112 -15.763 45.519 1.00 58.20 31 LEU B CA 1
ATOM 1492 C C . LEU B 1 33 ? -1.067 -16.686 46.127 1.00 61.80 31 LEU B C 1
ATOM 1493 O O . LEU B 1 33 ? -1.297 -17.899 46.195 1.00 63.42 31 LEU B O 1
ATOM 1498 N N . ASN B 1 34 ? 0.059 -16.140 46.578 1.00 63.12 32 ASN B N 1
ATOM 1499 C CA . ASN B 1 34 ? 1.157 -16.915 47.133 1.00 64.88 32 ASN B CA 1
ATOM 1500 C C . ASN B 1 34 ? 1.947 -16.022 48.075 1.00 62.01 32 ASN B C 1
ATOM 1501 O O . ASN B 1 34 ? 1.981 -14.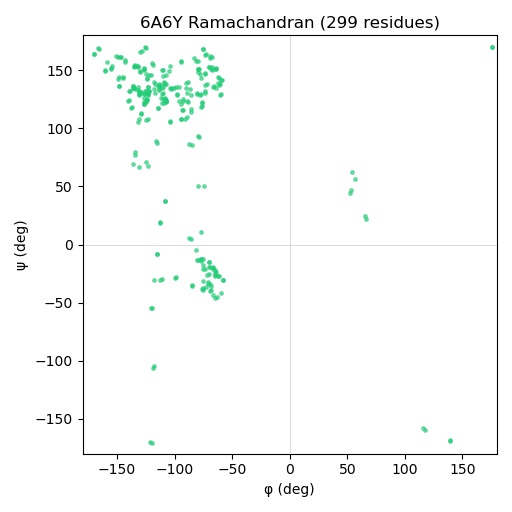799 47.909 1.00 60.09 32 ASN B O 1
ATOM 1506 N N . LYS B 1 35 ? 2.566 -16.636 49.077 1.00 62.98 33 LYS B N 1
ATOM 1507 C CA . LYS B 1 35 ? 3.517 -15.905 49.900 1.00 62.49 33 LYS B CA 1
ATOM 1508 C C . LYS B 1 35 ? 4.671 -15.416 49.032 1.00 60.47 33 LYS B C 1
ATOM 1509 O O . LYS B 1 35 ? 5.105 -16.103 48.102 1.00 61.67 33 LYS B O 1
ATOM 1515 N N . LEU B 1 36 ? 5.169 -14.222 49.337 1.00 57.82 34 LEU B N 1
ATOM 1516 C CA . LEU B 1 36 ? 6.249 -13.615 48.581 1.00 56.82 34 LEU B CA 1
ATOM 1517 C C . LEU B 1 36 ? 7.435 -13.365 49.497 1.00 58.62 34 LEU B C 1
ATOM 1518 O O . LEU B 1 36 ? 7.274 -13.064 50.683 1.00 59.16 34 LEU B O 1
ATOM 1523 N N . GLU B 1 37 ? 8.634 -13.501 48.931 1.00 59.95 35 GLU B N 1
ATOM 1524 C CA . GLU B 1 37 ? 9.860 -13.359 49.704 1.00 60.40 35 GLU B CA 1
ATOM 1525 C C . GLU B 1 37 ? 10.195 -11.910 50.032 1.00 56.41 35 GLU B C 1
ATOM 1526 O O . GLU B 1 37 ? 10.932 -11.664 50.989 1.00 57.29 35 GLU B O 1
ATOM 1532 N N . ALA B 1 38 ? 9.659 -10.952 49.285 1.00 52.90 36 ALA B N 1
ATOM 1533 C CA . ALA B 1 38 ? 10.011 -9.548 49.438 1.00 51.17 36 ALA B CA 1
ATOM 1534 C C . ALA B 1 38 ? 8.758 -8.720 49.686 1.00 49.54 36 ALA B C 1
ATOM 1535 O O . ALA B 1 38 ? 7.631 -9.197 49.536 1.00 49.80 36 ALA B O 1
ATOM 1537 N N . ASP B 1 39 ? 8.973 -7.460 50.060 1.00 48.24 37 ASP B N 1
ATOM 1538 C CA . ASP B 1 39 ? 7.879 -6.559 50.380 1.00 46.14 37 ASP B CA 1
ATOM 1539 C C . ASP B 1 39 ? 7.243 -6.005 49.108 1.00 44.20 37 ASP B C 1
ATOM 1540 O O . ASP B 1 39 ? 7.853 -5.967 48.036 1.00 44.74 37 ASP B O 1
ATOM 1545 N N . LEU B 1 40 ? 5.995 -5.567 49.244 1.00 41.78 38 LEU B N 1
ATOM 1546 C CA . LEU B 1 40 ? 5.335 -4.784 48.211 1.00 38.43 38 LEU B CA 1
ATOM 1547 C C . LEU B 1 40 ? 5.599 -3.303 48.449 1.00 38.38 38 LEU B C 1
ATOM 1548 O O . LEU B 1 40 ? 5.571 -2.832 49.588 1.00 38.36 38 LEU B O 1
ATOM 1553 N N . GLU B 1 41 ? 5.852 -2.570 47.370 1.00 38.70 39 GLU B N 1
ATOM 1554 C CA . GLU B 1 41 ? 6.146 -1.145 47.444 1.00 38.88 39 GLU B CA 1
ATOM 1555 C C . GLU B 1 41 ? 5.028 -0.371 46.761 1.00 37.86 39 GLU B C 1
ATOM 1556 O O . GLU B 1 41 ? 4.802 -0.532 45.556 1.00 38.49 39 GLU B O 1
ATOM 1562 N N . TRP B 1 42 ? 4.337 0.465 47.530 1.00 35.51 40 TRP B N 1
ATOM 1563 C CA . TRP B 1 42 ? 3.234 1.272 47.031 1.00 32.28 40 TRP B CA 1
ATOM 1564 C C . TRP B 1 42 ? 3.666 2.729 46.971 1.00 33.45 40 TRP B C 1
ATOM 1565 O O . TRP B 1 42 ? 4.119 3.288 47.976 1.00 34.56 40 TRP B O 1
ATOM 1576 N N . LYS B 1 43 ? 3.524 3.336 45.797 1.00 33.65 41 LYS B N 1
ATOM 1577 C CA . LYS B 1 43 ? 3.884 4.727 45.582 1.00 33.78 41 LYS B CA 1
ATOM 1578 C C . LYS B 1 43 ? 2.655 5.519 45.160 1.00 34.17 41 LYS B C 1
ATOM 1579 O O . LYS B 1 43 ? 1.698 4.966 44.608 1.00 33.67 41 LYS B O 1
ATOM 1585 N N . ILE B 1 44 ? 2.690 6.822 45.426 1.00 33.72 42 ILE B N 1
ATOM 1586 C CA . ILE B 1 44 ? 1.652 7.754 45.007 1.00 32.13 42 ILE B CA 1
ATOM 1587 C C . ILE B 1 44 ? 2.326 8.859 44.211 1.00 32.91 42 ILE B C 1
ATOM 1588 O O . ILE B 1 44 ? 3.340 9.414 44.651 1.00 34.87 42 ILE B O 1
ATOM 1593 N N . PHE B 1 45 ? 1.769 9.175 43.044 1.00 31.58 43 PHE B N 1
ATOM 1594 C CA . PHE B 1 45 ? 2.332 10.175 42.150 1.00 33.44 43 PHE B CA 1
ATOM 1595 C C . PHE B 1 45 ? 1.304 11.259 41.855 1.00 35.25 43 PHE B C 1
ATOM 1596 O O . PHE B 1 45 ? 0.135 10.965 41.587 1.00 34.94 43 PHE B O 1
ATOM 1604 N N . TYR B 1 46 ? 1.751 12.512 41.905 1.00 37.55 44 TYR B N 1
ATOM 1605 C CA . TYR B 1 46 ? 0.959 13.652 41.463 1.00 38.73 44 TYR B CA 1
ATOM 1606 C C . TYR B 1 46 ? 1.292 13.939 40.002 1.00 42.79 44 TYR B C 1
ATOM 1607 O O . TYR B 1 46 ? 2.463 14.121 39.652 1.00 44.68 44 TYR B O 1
ATOM 1616 N N . ILE B 1 47 ? 0.268 13.975 39.153 1.00 43.97 45 ILE B N 1
ATOM 1617 C CA . ILE B 1 47 ? 0.441 14.114 37.710 1.00 45.56 45 ILE B CA 1
ATOM 1618 C C . ILE B 1 47 ? 0.013 15.516 37.300 1.00 50.41 45 ILE B C 1
ATOM 1619 O O . ILE B 1 47 ? -1.117 15.938 37.580 1.00 50.58 45 ILE B O 1
ATOM 1624 N N . SER B 1 48 ? 0.917 16.234 36.639 1.00 55.58 46 SER B N 1
ATOM 1625 C CA . SER B 1 48 ? 0.727 17.630 36.275 1.00 61.99 46 SER B CA 1
ATOM 1626 C C . SER B 1 48 ? 0.400 17.771 34.792 1.00 69.46 46 SER B C 1
ATOM 1627 O O . SER B 1 48 ? 0.778 16.934 33.967 1.00 69.64 46 SER B O 1
ATOM 1630 N N . ALA B 1 49 ? -0.313 18.853 34.472 1.00 75.27 47 ALA B N 1
ATOM 1631 C CA . ALA B 1 49 ? -0.541 19.311 33.099 1.00 81.25 47 ALA B CA 1
ATOM 1632 C C . ALA B 1 49 ? -1.188 18.218 32.246 1.00 85.81 47 ALA B C 1
ATOM 1633 O O . ALA B 1 49 ? -0.677 17.816 31.198 1.00 86.36 47 ALA B O 1
ATOM 1635 N N . VAL B 1 50 ? -2.337 17.748 32.720 1.00 89.59 48 VAL B N 1
ATOM 1636 C CA . VAL B 1 50 ? -3.086 16.699 32.046 1.00 89.58 48 VAL B CA 1
ATOM 1637 C C . VAL B 1 50 ? -3.875 17.282 30.878 1.00 91.69 48 VAL B C 1
ATOM 1638 O O . VAL B 1 50 ? -3.748 16.831 29.740 1.00 93.62 48 VAL B O 1
ATOM 1642 N N . GLN B 1 58 ? 6.877 17.418 34.971 1.00 82.55 56 GLN B N 1
ATOM 1643 C CA . GLN B 1 58 ? 7.193 16.050 35.373 1.00 80.74 56 GLN B CA 1
ATOM 1644 C C . GLN B 1 58 ? 6.349 15.623 36.577 1.00 75.15 56 GLN B C 1
ATOM 1645 O O . GLN B 1 58 ? 5.802 16.464 37.293 1.00 74.63 56 GLN B O 1
ATOM 1651 N N . ASP B 1 59 ? 6.252 14.313 36.787 1.00 70.98 57 ASP B N 1
ATOM 1652 C CA . ASP B 1 59 ? 5.472 13.753 37.879 1.00 65.80 57 ASP B CA 1
ATOM 1653 C C . ASP B 1 59 ? 6.228 13.875 39.197 1.00 61.98 57 ASP B C 1
ATOM 1654 O O . ASP B 1 59 ? 7.459 13.810 39.239 1.00 64.09 57 ASP B O 1
ATOM 1659 N N . ILE B 1 60 ? 5.476 14.068 40.279 1.00 56.15 58 ILE B N 1
ATOM 1660 C CA . ILE B 1 60 ? 6.035 14.190 41.621 1.00 53.31 58 ILE B CA 1
ATOM 1661 C C . ILE B 1 60 ? 5.672 12.935 42.398 1.00 49.59 58 ILE B C 1
ATOM 1662 O O . ILE B 1 60 ? 4.487 12.610 42.542 1.00 48.12 58 ILE B O 1
ATOM 1667 N N . GLU B 1 61 ? 6.684 12.225 42.892 1.00 47.88 59 GLU B N 1
ATOM 1668 C CA . GLU B 1 61 ? 6.447 11.108 43.798 1.00 44.61 59 GLU B CA 1
ATOM 1669 C C . GLU B 1 61 ? 6.122 11.668 45.177 1.00 44.05 59 GLU B C 1
ATOM 1670 O O . GLU B 1 61 ? 6.951 12.356 45.782 1.00 46.54 59 GLU B O 1
ATOM 1676 N N . LEU B 1 62 ? 4.918 11.381 45.670 1.00 40.42 60 LEU B N 1
ATOM 1677 C CA . LEU B 1 62 ? 4.474 11.932 46.943 1.00 40.08 60 LEU B CA 1
ATOM 1678 C C . LEU B 1 62 ? 4.937 11.107 48.136 1.00 41.32 60 LEU B C 1
ATOM 1679 O O . LEU B 1 62 ? 5.250 11.680 49.187 1.00 42.10 60 LEU B O 1
ATOM 1684 N N . ASP B 1 63 ? 5.005 9.786 47.993 1.00 40.43 61 ASP B N 1
ATOM 1685 C CA . ASP B 1 63 ? 5.424 8.904 49.074 1.00 41.39 61 ASP B CA 1
ATOM 1686 C C . ASP B 1 63 ? 5.630 7.507 48.510 1.00 38.61 61 ASP B C 1
ATOM 1687 O O . ASP B 1 63 ? 5.176 7.192 47.407 1.00 37.02 61 ASP B O 1
ATOM 1692 N N . ASN B 1 64 ? 6.325 6.676 49.284 1.00 38.13 62 ASN B N 1
ATOM 1693 C CA . ASN B 1 64 ? 6.451 5.257 48.986 1.00 38.09 62 ASN B CA 1
ATOM 1694 C C . ASN B 1 64 ? 6.570 4.499 50.299 1.00 38.61 62 ASN B C 1
ATOM 1695 O O . ASN B 1 64 ? 7.286 4.928 51.208 1.00 40.32 62 ASN B O 1
ATOM 1700 N N . ILE B 1 65 ? 5.854 3.382 50.398 1.00 37.75 63 ILE B N 1
ATOM 1701 C CA . ILE B 1 65 ? 5.823 2.585 51.617 1.00 38.51 63 ILE B CA 1
ATOM 1702 C C . ILE B 1 65 ? 6.010 1.121 51.256 1.00 37.21 63 ILE B C 1
ATOM 1703 O O . ILE B 1 65 ? 5.689 0.687 50.145 1.00 37.67 63 ILE B O 1
ATOM 1708 N N . PHE B 1 66 ? 6.533 0.358 52.210 1.00 36.22 64 PHE B N 1
ATOM 1709 C CA . PHE B 1 66 ? 6.762 -1.067 52.038 1.00 35.97 64 PHE B CA 1
ATOM 1710 C C . PHE B 1 66 ? 5.847 -1.849 52.969 1.00 39.40 64 PHE B C 1
ATOM 1711 O O . PHE B 1 66 ? 5.682 -1.492 54.141 1.00 42.89 64 PHE B O 1
ATOM 1719 N N . LEU B 1 67 ? 5.248 -2.911 52.438 1.00 39.00 65 LEU B N 1
ATOM 1720 C CA . LEU B 1 67 ? 4.359 -3.781 53.194 1.00 39.90 65 LEU B CA 1
ATOM 1721 C C . LEU B 1 67 ? 4.885 -5.204 53.111 1.00 42.62 65 LEU B C 1
ATOM 1722 O O . LEU B 1 67 ? 5.186 -5.694 52.018 1.00 43.37 65 LEU B O 1
ATOM 1727 N N . GLY B 1 68 ? 4.993 -5.860 54.263 1.00 44.38 66 GLY B N 1
ATOM 1728 C CA . GLY B 1 68 ? 5.447 -7.227 54.319 1.00 46.51 66 GLY B CA 1
ATOM 1729 C C . GLY B 1 68 ? 5.599 -7.725 55.742 1.00 49.85 66 GLY B C 1
ATOM 1730 O O . GLY B 1 68 ? 5.511 -6.955 56.702 1.00 51.03 66 GLY B O 1
ATOM 1731 N N . PRO B 1 69 ? 5.822 -9.040 55.910 1.00 51.66 67 PRO B N 1
ATOM 1732 C CA . PRO B 1 69 ? 5.898 -10.039 54.835 1.00 52.10 67 PRO B CA 1
ATOM 1733 C C . PRO B 1 69 ? 4.547 -10.312 54.177 1.00 51.30 67 PRO B C 1
ATOM 1734 O O . PRO B 1 69 ? 3.505 -10.146 54.811 1.00 51.54 67 PRO B O 1
ATOM 1738 N N . ILE B 1 70 ? 4.572 -10.724 52.913 1.00 50.74 68 ILE B N 1
ATOM 1739 C CA . ILE B 1 70 ? 3.356 -10.947 52.142 1.00 50.34 68 ILE B CA 1
ATOM 1740 C C . ILE B 1 70 ? 2.992 -12.424 52.246 1.00 55.34 68 ILE B C 1
ATOM 1741 O O . ILE B 1 70 ? 3.670 -13.284 51.679 1.00 55.90 68 ILE B O 1
ATOM 1746 N N . GLU B 1 71 ? 1.929 -12.716 52.986 1.00 58.45 69 GLU B N 1
ATOM 1747 C CA . GLU B 1 71 ? 1.368 -14.054 53.056 1.00 61.58 69 GLU B CA 1
ATOM 1748 C C . GLU B 1 71 ? 0.240 -14.205 52.042 1.00 59.91 69 GLU B C 1
ATOM 1749 O O . GLU B 1 71 ? -0.336 -13.223 51.568 1.00 57.86 69 GLU B O 1
ATOM 1755 N N . ARG B 1 72 ? -0.049 -15.455 51.686 1.00 59.91 70 ARG B N 1
ATOM 1756 C CA . ARG B 1 72 ? -1.222 -15.736 50.869 1.00 58.38 70 ARG B CA 1
ATOM 1757 C C . ARG B 1 72 ? -2.477 -15.271 51.597 1.00 56.93 70 ARG B C 1
ATOM 1758 O O . ARG B 1 72 ? -2.687 -15.604 52.766 1.00 59.38 70 ARG B O 1
ATOM 1766 N N . GLY B 1 73 ? -3.309 -14.499 50.909 1.00 53.65 71 GLY B N 1
ATOM 1767 C CA . GLY B 1 73 ? -4.544 -14.021 51.485 1.00 51.85 71 GLY B CA 1
ATOM 1768 C C . GLY B 1 73 ? -4.806 -12.581 51.103 1.00 49.08 71 GLY B C 1
ATOM 1769 O O . GLY B 1 73 ? -4.147 -12.011 50.234 1.00 45.64 71 GLY B O 1
ATOM 1770 N N . VAL B 1 74 ? -5.789 -11.992 51.780 1.00 48.48 72 VAL B N 1
ATOM 1771 C CA . VAL B 1 74 ? -6.312 -10.670 51.462 1.00 44.05 72 VAL B CA 1
ATOM 1772 C C . VAL B 1 74 ? -5.854 -9.683 52.527 1.00 43.65 72 VAL B C 1
ATOM 1773 O O . VAL B 1 74 ? -5.862 -9.998 53.723 1.00 46.18 72 VAL B O 1
ATOM 1777 N N . MET B 1 75 ? -5.451 -8.490 52.089 1.00 40.26 73 MET B N 1
ATOM 1778 C CA . MET B 1 75 ? -5.081 -7.411 52.996 1.00 39.51 73 MET B CA 1
ATOM 1779 C C . MET B 1 75 ? -5.694 -6.110 52.502 1.00 37.47 73 MET B C 1
ATOM 1780 O O . MET B 1 75 ? -5.637 -5.807 51.307 1.00 36.49 73 MET B O 1
ATOM 1785 N N . MET B 1 76 ? -6.283 -5.353 53.423 1.00 37.54 74 MET B N 1
ATOM 1786 C CA . MET B 1 76 ? -6.819 -4.029 53.145 1.00 35.81 74 MET B CA 1
ATOM 1787 C C . MET B 1 76 ? -6.145 -3.035 54.078 1.00 36.00 74 MET B C 1
ATOM 1788 O O . MET B 1 76 ? -6.060 -3.275 55.288 1.00 38.19 74 MET B O 1
ATOM 1793 N N . PHE B 1 77 ? -5.669 -1.921 53.524 1.00 34.68 75 PHE B N 1
ATOM 1794 C CA . PHE B 1 77 ? -4.925 -0.950 54.312 1.00 35.49 75 PHE B CA 1
ATOM 1795 C C . PHE B 1 77 ? -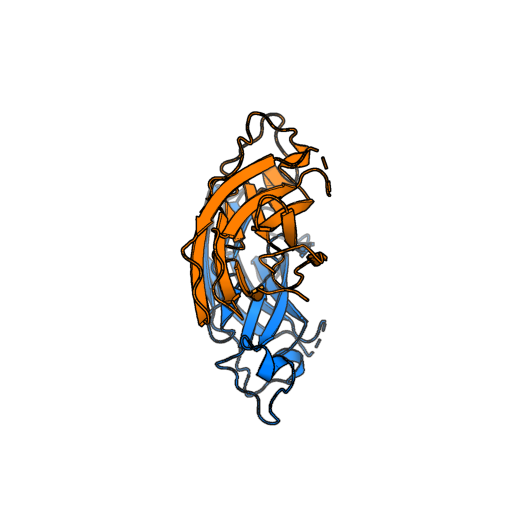5.265 0.466 53.865 1.00 39.52 75 PHE B C 1
ATOM 1796 O O . PHE B 1 77 ? -5.726 0.696 52.745 1.00 38.40 75 PHE B O 1
ATOM 1804 N N . ASP B 1 78 ? -5.043 1.414 54.775 1.00 45.42 76 ASP B N 1
ATOM 1805 C CA . ASP B 1 78 ? -5.248 2.836 54.524 1.00 47.60 76 ASP B CA 1
ATOM 1806 C C . ASP B 1 78 ? -3.902 3.525 54.324 1.00 46.76 76 ASP B C 1
ATOM 1807 O O . ASP B 1 78 ? -2.963 3.299 55.095 1.00 47.07 76 ASP B O 1
ATOM 1812 N N . TYR B 1 79 ? -3.824 4.376 53.302 1.00 44.87 77 TYR B N 1
ATOM 1813 C CA . TYR B 1 79 ? -2.579 4.995 52.852 1.00 44.88 77 TYR B CA 1
ATOM 1814 C C . TYR B 1 79 ? -2.802 6.496 52.700 1.00 43.71 77 TYR B C 1
ATOM 1815 O O . TYR B 1 79 ? -3.492 6.930 51.772 1.00 44.68 77 TYR B O 1
ATOM 1824 N N . ALA B 1 80 ? -2.233 7.286 53.608 1.00 40.34 78 ALA B N 1
ATOM 1825 C CA . ALA B 1 80 ? -2.344 8.739 53.579 1.00 37.16 78 ALA B CA 1
ATOM 1826 C C . ALA B 1 80 ? -0.999 9.360 53.223 1.00 36.64 78 ALA B C 1
ATOM 1827 O O . ALA B 1 80 ? 0.024 9.018 53.827 1.00 35.98 78 ALA B O 1
ATOM 1829 N N . VAL B 1 81 ? -1.004 10.274 52.247 1.00 34.66 79 VAL B N 1
ATOM 1830 C CA . VAL B 1 81 ? 0.202 10.960 51.801 1.00 34.12 79 VAL B CA 1
ATOM 1831 C C . VAL B 1 81 ? -0.057 12.460 51.779 1.00 34.09 79 VAL B C 1
ATOM 1832 O O . VAL B 1 81 ? -1.179 12.913 51.536 1.00 34.03 79 VAL B O 1
ATOM 1836 N N . ASN B 1 82 ? 1.001 13.238 52.033 1.00 35.16 80 ASN B N 1
ATOM 1837 C CA . ASN B 1 82 ? 0.901 14.690 52.045 1.00 36.63 80 ASN B CA 1
ATOM 1838 C C . ASN B 1 82 ? 0.912 15.247 50.619 1.00 36.08 80 ASN B C 1
ATOM 1839 O O . ASN B 1 82 ? 1.494 14.645 49.714 1.00 35.56 80 ASN B O 1
ATOM 1844 N N . PRO B 1 83 ? 0.272 16.393 50.393 1.00 36.34 81 PRO B N 1
ATOM 1845 C CA . PRO B 1 83 ? 0.232 16.973 49.042 1.00 35.72 81 PRO B CA 1
ATOM 1846 C C . PRO B 1 83 ? 1.575 17.571 48.665 1.00 36.57 81 PRO B C 1
ATOM 1847 O O . PRO B 1 83 ? 2.419 17.817 49.540 1.00 36.80 81 PRO B O 1
ATOM 1851 N N . PRO B 1 84 ? 1.810 17.828 47.379 1.00 36.62 82 PRO B N 1
ATOM 1852 C CA . PRO B 1 84 ? 3.070 18.446 46.960 1.00 38.56 82 PRO B CA 1
ATOM 1853 C C . PRO B 1 84 ? 3.095 19.931 47.299 1.00 40.74 82 PRO B C 1
ATOM 1854 O O . PRO B 1 84 ? 2.084 20.539 47.651 1.00 39.35 82 PRO B O 1
ATOM 1858 N N . ASP B 1 85 ? 4.286 20.512 47.175 1.00 43.91 83 ASP B N 1
ATOM 1859 C CA . ASP B 1 85 ? 4.516 21.905 47.553 1.00 46.56 83 ASP B CA 1
ATOM 1860 C C . ASP B 1 85 ? 3.985 22.800 46.441 1.00 47.26 83 ASP B C 1
ATOM 1861 O O . ASP B 1 85 ? 4.685 23.122 45.480 1.00 50.44 83 ASP B O 1
ATOM 1866 N N . TYR B 1 86 ? 2.720 23.211 46.583 1.00 45.37 84 TYR B N 1
ATOM 1867 C CA . TYR B 1 86 ? 2.071 24.017 45.552 1.00 46.43 84 TYR B CA 1
ATOM 1868 C C . TYR B 1 86 ? 2.769 25.357 45.348 1.00 52.13 84 TYR B C 1
ATOM 1869 O O . TYR B 1 86 ? 2.707 25.926 44.251 1.00 52.34 84 TYR B O 1
ATOM 1878 N N . LYS B 1 87 ? 3.434 25.880 46.384 1.00 56.43 85 LYS B N 1
ATOM 1879 C CA . LYS B 1 87 ? 4.091 27.178 46.259 1.00 60.86 85 LYS B CA 1
ATOM 1880 C C . LYS B 1 87 ? 5.231 27.141 45.251 1.00 62.51 85 LYS B C 1
ATOM 1881 O O . LYS B 1 87 ? 5.560 28.170 44.652 1.00 65.66 85 LYS B O 1
ATOM 1887 N N . ASN B 1 88 ? 5.846 25.979 45.056 1.00 61.64 86 ASN B N 1
ATOM 1888 C CA . ASN B 1 88 ? 6.964 25.816 44.134 1.00 64.39 86 ASN B CA 1
ATOM 1889 C C . ASN B 1 88 ? 6.555 25.023 42.896 1.00 62.42 86 ASN B C 1
ATOM 1890 O O . ASN B 1 88 ? 7.324 24.215 42.372 1.00 62.72 86 ASN B O 1
ATOM 1895 N N . MET B 1 89 ? 5.332 25.247 42.422 1.00 60.29 87 MET B N 1
ATOM 1896 C CA . MET B 1 89 ? 4.811 24.559 41.252 1.00 58.20 87 MET B CA 1
ATOM 1897 C C . MET B 1 89 ? 4.188 25.569 40.302 1.00 60.22 87 MET B C 1
ATOM 1898 O O . MET B 1 89 ? 3.734 26.640 40.715 1.00 61.57 87 MET B O 1
ATOM 1903 N N . ASP B 1 90 ? 4.185 25.219 39.018 1.00 60.49 88 ASP B N 1
ATOM 1904 C CA . ASP B 1 90 ? 3.463 26.013 38.037 1.00 62.06 88 ASP B CA 1
ATOM 1905 C C . ASP B 1 90 ? 1.980 26.031 38.383 1.00 58.53 88 ASP B C 1
ATOM 1906 O O . ASP B 1 90 ? 1.406 25.008 38.765 1.00 56.12 88 ASP B O 1
ATOM 1911 N N . ILE B 1 91 ? 1.363 27.211 38.273 1.00 58.91 89 ILE B N 1
ATOM 1912 C CA . ILE B 1 91 ? -0.056 27.340 38.598 1.00 57.89 89 ILE B CA 1
ATOM 1913 C C . ILE B 1 91 ? -0.893 26.395 37.746 1.00 56.94 89 ILE B C 1
ATOM 1914 O O . ILE B 1 91 ? -1.946 25.914 38.185 1.00 53.86 89 ILE B O 1
ATOM 1919 N N . ASP B 1 92 ? -0.440 26.102 36.525 1.00 59.00 90 ASP B N 1
ATOM 1920 C CA . ASP B 1 92 ? -1.156 25.177 35.659 1.00 57.87 90 ASP B CA 1
ATOM 1921 C C . ASP B 1 92 ? -1.081 23.743 36.164 1.00 54.51 90 ASP B C 1
ATOM 1922 O O . ASP B 1 92 ? -1.894 22.912 35.749 1.00 52.41 90 ASP B O 1
ATOM 1927 N N . SER B 1 93 ? -0.117 23.432 37.028 1.00 54.74 91 SER B N 1
ATOM 1928 C CA . SER B 1 93 ? -0.048 22.144 37.705 1.00 53.20 91 SER B CA 1
ATOM 1929 C C . SER B 1 93 ? -0.854 22.121 38.997 1.00 51.22 91 SER B C 1
ATOM 1930 O O . SER B 1 93 ? -0.803 21.128 39.731 1.00 48.31 91 SER B O 1
ATOM 1933 N N . VAL B 1 94 ? -1.596 23.188 39.291 1.00 52.85 92 VAL B N 1
ATOM 1934 C CA . VAL B 1 94 ? -2.341 23.325 40.536 1.00 52.09 92 VAL B CA 1
ATOM 1935 C C . VAL B 1 94 ? -3.834 23.474 40.274 1.00 50.19 92 VAL B C 1
ATOM 1936 O O . VAL B 1 94 ? -4.649 22.719 40.812 1.00 49.23 92 VAL B O 1
ATOM 1940 N N . LEU B 1 95 ? -4.210 24.444 39.446 1.00 50.03 93 LEU B N 1
ATOM 1941 C CA . LEU B 1 95 ? -5.592 24.648 39.039 1.00 46.78 93 LEU B CA 1
ATOM 1942 C C . LEU B 1 95 ? -5.832 23.974 37.697 1.00 46.03 93 LEU B C 1
ATOM 1943 O O . LEU B 1 95 ? -5.009 24.079 36.784 1.00 47.82 93 LEU B O 1
ATOM 1948 N N . GLY B 1 96 ? -6.953 23.268 37.586 1.00 44.36 94 GLY B N 1
ATOM 1949 C CA . GLY B 1 96 ? -7.277 22.615 36.336 1.00 43.99 94 GLY B CA 1
ATOM 1950 C C . GLY B 1 96 ? -7.317 21.107 36.433 1.00 42.30 94 GLY B C 1
ATOM 1951 O O . GLY B 1 96 ? -7.498 20.548 37.520 1.00 41.88 94 GLY B O 1
ATOM 1952 N N . LEU B 1 97 ? -7.152 20.439 35.294 1.00 42.24 95 LEU B N 1
ATOM 1953 C CA . LEU B 1 97 ? -7.204 18.984 35.222 1.00 40.49 95 LEU B CA 1
ATOM 1954 C C . LEU B 1 97 ? -5.824 18.420 35.542 1.00 41.26 95 LEU B C 1
ATOM 1955 O O . LEU B 1 97 ? -4.864 18.640 34.797 1.00 43.19 95 LEU B O 1
ATOM 1960 N N . GLN B 1 98 ? -5.723 17.709 36.658 1.00 40.22 96 GLN B N 1
ATOM 1961 C CA . GLN B 1 98 ? -4.523 16.995 37.068 1.00 39.52 96 GLN B CA 1
ATOM 1962 C C . GLN B 1 98 ? -4.878 15.517 37.227 1.00 37.44 96 GLN B C 1
ATOM 1963 O O . GLN B 1 98 ? -5.964 15.075 36.844 1.00 38.14 96 GLN B O 1
ATOM 1969 N N . ALA B 1 99 ? -3.954 14.747 37.794 1.00 35.67 97 ALA B N 1
ATOM 1970 C CA . ALA B 1 99 ? -4.235 13.348 38.076 1.00 33.00 97 ALA B CA 1
ATOM 1971 C C . ALA B 1 99 ? -3.448 12.908 39.301 1.00 31.99 97 ALA B C 1
ATOM 1972 O O . ALA B 1 99 ? -2.473 13.546 39.707 1.00 32.74 97 ALA B O 1
ATOM 1974 N N . ILE B 1 100 ? -3.891 11.796 39.884 1.00 30.67 98 ILE B N 1
ATOM 1975 C CA . ILE B 1 100 ? -3.247 11.176 41.035 1.00 30.58 98 ILE B CA 1
ATOM 1976 C C . ILE B 1 100 ? -3.177 9.679 40.762 1.00 32.85 98 ILE B C 1
ATOM 1977 O O . ILE B 1 100 ? -4.153 9.086 40.289 1.00 33.65 98 ILE B O 1
ATOM 1982 N N . LEU B 1 101 ? -2.019 9.074 41.027 1.00 33.30 99 LEU B N 1
ATOM 1983 C CA . LEU B 1 101 ? -1.737 7.719 40.568 1.00 32.54 99 LEU B CA 1
ATOM 1984 C C . LEU B 1 101 ? -1.196 6.860 41.702 1.00 31.70 99 LEU B C 1
ATOM 1985 O O . LEU B 1 101 ? -0.286 7.274 42.426 1.00 31.39 99 LEU B O 1
ATOM 1990 N N . ILE B 1 102 ? -1.766 5.667 41.847 1.00 30.84 100 ILE B N 1
ATOM 1991 C CA . ILE B 1 102 ? -1.270 4.649 42.762 1.00 30.49 100 ILE B CA 1
ATOM 1992 C C . ILE B 1 102 ? -0.430 3.665 41.964 1.00 30.81 100 ILE B C 1
ATOM 1993 O O . ILE B 1 102 ? -0.879 3.149 40.933 1.00 30.34 100 ILE B O 1
ATOM 1998 N N . SER B 1 103 ? 0.784 3.398 42.437 1.00 30.80 101 SER B N 1
ATOM 1999 C CA . SER B 1 103 ? 1.707 2.491 41.771 1.00 31.56 101 SER B CA 1
ATOM 2000 C C . SER B 1 103 ? 2.120 1.388 42.736 1.00 31.54 101 SER B C 1
ATOM 2001 O O . SER B 1 103 ? 2.544 1.671 43.862 1.00 31.38 101 SER B O 1
ATOM 2004 N N . ALA B 1 104 ? 2.000 0.139 42.294 1.00 30.45 102 ALA B N 1
ATOM 2005 C CA . ALA B 1 104 ? 2.404 -1.019 43.081 1.00 30.77 102 ALA B CA 1
ATOM 2006 C C . ALA B 1 104 ? 3.594 -1.696 42.413 1.00 34.46 102 ALA B C 1
ATOM 2007 O O . ALA B 1 104 ? 3.586 -1.922 41.199 1.00 36.70 102 ALA B O 1
ATOM 2009 N N . ASN B 1 105 ? 4.611 -2.017 43.206 1.00 35.22 103 ASN B N 1
ATOM 2010 C CA . ASN B 1 105 ? 5.872 -2.517 42.682 1.00 37.12 103 ASN B CA 1
ATOM 2011 C C . ASN B 1 105 ? 6.337 -3.714 43.498 1.00 39.31 103 ASN B C 1
ATOM 2012 O O . ASN B 1 105 ? 6.024 -3.838 44.686 1.00 38.40 103 ASN B O 1
ATOM 2017 N N . TYR B 1 106 ? 7.107 -4.585 42.847 1.00 40.59 104 TYR B N 1
ATOM 2018 C CA . TYR B 1 106 ? 7.723 -5.737 43.494 1.00 42.58 104 TYR B CA 1
ATOM 2019 C C . TYR B 1 106 ? 9.130 -5.889 42.941 1.00 45.96 104 TYR B C 1
ATOM 2020 O O . TYR B 1 106 ? 9.305 -5.996 41.723 1.00 48.18 104 TYR B O 1
ATOM 2029 N N . LYS B 1 107 ? 10.121 -5.892 43.835 1.00 46.80 105 LYS B N 1
ATOM 2030 C CA . LYS B 1 107 ? 11.532 -5.943 43.454 1.00 49.36 105 LYS B CA 1
ATOM 2031 C C . LYS B 1 107 ? 11.857 -4.844 42.445 1.00 49.47 105 LYS B C 1
ATOM 2032 O O . LYS B 1 107 ? 12.526 -5.073 41.434 1.00 49.37 105 LYS B O 1
ATOM 2038 N N . GLU B 1 108 ? 11.357 -3.639 42.725 1.00 49.18 106 GLU B N 1
ATOM 2039 C CA . GLU B 1 108 ? 11.606 -2.430 41.944 1.00 50.37 106 GLU B CA 1
ATOM 2040 C C . GLU B 1 108 ? 11.022 -2.501 40.536 1.00 50.47 106 GLU B C 1
ATOM 2041 O O . GLU B 1 108 ? 11.492 -1.803 39.630 1.00 52.98 106 GLU B O 1
ATOM 2047 N N . LYS B 1 109 ? 9.999 -3.325 40.331 1.00 46.49 107 LYS B N 1
ATOM 2048 C CA . LYS B 1 109 ? 9.322 -3.446 39.048 1.00 43.36 107 LYS B CA 1
ATOM 2049 C C . LYS B 1 109 ? 7.843 -3.171 39.262 1.00 40.56 107 LYS B C 1
ATOM 2050 O O . LYS B 1 109 ? 7.205 -3.823 40.094 1.00 40.55 107 LYS B O 1
ATOM 2056 N N . GLU B 1 110 ? 7.301 -2.216 38.512 1.00 38.18 108 GLU B N 1
ATOM 2057 C CA . GLU B 1 110 ? 5.897 -1.853 38.643 1.00 35.63 108 GLU B CA 1
ATOM 2058 C C . GLU B 1 110 ? 5.031 -2.891 37.941 1.00 35.24 108 GLU B C 1
ATOM 2059 O O . GLU B 1 110 ? 5.272 -3.221 36.775 1.00 36.73 108 GLU B O 1
ATOM 2065 N N . PHE B 1 111 ? 4.020 -3.408 38.646 1.00 32.65 109 PHE B N 1
ATOM 2066 C CA . PHE B 1 111 ? 3.127 -4.397 38.059 1.00 34.04 109 PHE B CA 1
ATOM 2067 C C . PHE B 1 111 ? 1.686 -3.927 37.904 1.00 33.52 109 PHE B C 1
ATOM 2068 O O . PHE B 1 111 ? 0.894 -4.635 37.271 1.00 36.91 109 PHE B O 1
ATOM 2076 N N . ILE B 1 112 ? 1.319 -2.767 38.449 1.00 30.43 110 ILE B N 1
ATOM 2077 C CA . ILE B 1 112 ? 0.003 -2.187 38.195 1.00 30.73 110 ILE B CA 1
ATOM 2078 C C . ILE B 1 112 ? 0.062 -0.703 38.519 1.00 32.29 110 ILE B C 1
ATOM 2079 O O . ILE B 1 112 ? 0.826 -0.272 39.388 1.00 32.54 110 ILE B O 1
ATOM 2084 N N . ARG B 1 113 ? -0.748 0.084 37.809 1.00 32.28 111 ARG B N 1
ATOM 2085 C CA . ARG B 1 113 ? -0.937 1.493 38.126 1.00 34.03 111 ARG B CA 1
ATOM 2086 C C . ARG B 1 113 ? -2.420 1.828 38.043 1.00 32.91 111 ARG B C 1
ATOM 2087 O O . ARG B 1 113 ? -3.116 1.391 37.121 1.00 32.62 111 ARG B O 1
ATOM 2095 N N . ILE B 1 114 ? -2.904 2.582 39.031 1.00 31.32 112 ILE B N 1
ATOM 2096 C CA . ILE B 1 114 ? -4.292 3.034 39.085 1.00 31.74 112 ILE B CA 1
ATOM 2097 C C . ILE B 1 114 ? -4.280 4.546 39.257 1.00 31.95 112 ILE B C 1
ATOM 2098 O O . ILE B 1 114 ? -3.736 5.056 40.244 1.00 30.63 112 ILE B O 1
ATOM 2103 N N . ALA B 1 115 ? -4.887 5.260 38.311 1.00 33.00 113 ALA B N 1
ATOM 2104 C CA . ALA B 1 115 ? -4.883 6.716 38.315 1.00 33.89 113 ALA B CA 1
ATOM 2105 C C . ALA B 1 115 ? -6.304 7.257 38.220 1.00 36.08 113 ALA B C 1
ATOM 2106 O O . ALA B 1 115 ? -7.195 6.623 37.647 1.00 37.81 113 ALA B O 1
ATOM 2108 N N . TYR B 1 116 ? -6.502 8.444 38.795 1.00 34.47 114 TYR B N 1
ATOM 2109 C CA . TYR B 1 116 ? -7.770 9.160 38.736 1.00 33.01 114 TYR B CA 1
ATOM 2110 C C . TYR B 1 116 ? -7.521 10.588 38.280 1.00 33.76 114 TYR B C 1
ATOM 2111 O O . TYR B 1 116 ? -6.635 11.265 38.811 1.00 35.87 114 TYR B O 1
ATOM 2120 N N . TYR B 1 117 ? -8.293 11.041 37.299 1.00 34.32 115 TYR B N 1
ATOM 2121 C CA . TYR B 1 117 ? -8.306 12.456 36.960 1.00 36.73 115 TYR B CA 1
ATOM 2122 C C . TYR B 1 117 ? -8.917 13.264 38.101 1.00 32.55 115 TYR B C 1
ATOM 2123 O O . TYR B 1 117 ? -9.727 12.759 38.884 1.00 29.53 115 TYR B O 1
ATOM 2132 N N . MET B 1 118 ? -8.515 14.528 38.203 1.00 33.28 116 MET B N 1
ATOM 2133 C CA . MET B 1 118 ? -9.136 15.418 39.173 1.00 35.28 116 MET B CA 1
ATOM 2134 C C . MET B 1 118 ? -9.140 16.850 38.657 1.00 35.62 116 MET B C 1
ATOM 2135 O O . MET B 1 118 ? -8.212 17.276 37.964 1.00 35.87 116 MET B O 1
ATOM 2140 N N . ASN B 1 119 ? -10.211 17.574 38.977 1.00 33.79 117 ASN B N 1
ATOM 2141 C CA . ASN B 1 119 ? -10.309 19.001 38.712 1.00 33.45 117 ASN B CA 1
ATOM 2142 C C . ASN B 1 119 ? -10.077 19.774 40.005 1.00 32.86 117 ASN B C 1
ATOM 2143 O O . ASN B 1 119 ? -10.655 19.441 41.045 1.00 31.84 117 ASN B O 1
ATOM 2148 N N . SER B 1 120 ? -9.242 20.805 39.935 1.00 34.83 118 SER B N 1
ATOM 2149 C CA . SER B 1 120 ? -8.960 21.680 41.065 1.00 34.26 118 SER B CA 1
ATOM 2150 C C . SER B 1 120 ? -9.412 23.089 40.711 1.00 35.07 118 SER B C 1
ATOM 2151 O O . SER B 1 120 ? -9.107 23.586 39.622 1.00 36.92 118 SER B O 1
ATOM 2154 N N . PHE B 1 121 ? -10.120 23.736 41.633 1.00 33.64 119 PHE B N 1
ATOM 2155 C CA . PHE B 1 121 ? -10.791 24.986 41.313 1.00 35.79 119 PHE B CA 1
ATOM 2156 C C . PHE B 1 121 ? -10.968 25.816 42.574 1.00 37.22 119 PHE B C 1
ATOM 2157 O O . PHE B 1 121 ? -11.043 25.280 43.682 1.00 35.86 119 PHE B O 1
ATOM 2165 N N . TYR B 1 122 ? -11.041 27.132 42.390 1.00 40.24 120 TYR B N 1
ATOM 2166 C CA . TYR B 1 122 ? -11.338 28.030 43.496 1.00 42.02 120 TYR B CA 1
ATOM 2167 C C . TYR B 1 122 ? -12.755 27.808 44.012 1.00 43.45 120 TYR B C 1
ATOM 2168 O O . TYR B 1 122 ? -13.703 27.658 43.234 1.00 44.43 120 TYR B O 1
ATOM 2177 N N . LYS B 1 123 ? -12.893 27.784 45.339 1.00 43.51 121 LYS B N 1
ATOM 2178 C CA . LYS B 1 123 ? -14.199 27.620 45.968 1.00 42.38 121 LYS B CA 1
ATOM 2179 C C . LYS B 1 123 ? -15.025 28.897 45.892 1.00 42.64 121 LYS B C 1
ATOM 2180 O O . LYS B 1 123 ? -16.258 28.832 45.828 1.00 43.41 121 LYS B O 1
ATOM 2186 N N . ASP B 1 124 ? -14.369 30.053 45.913 1.00 43.14 122 ASP B N 1
ATOM 2187 C CA . ASP B 1 124 ? -15.048 31.338 45.838 1.00 45.21 122 ASP B CA 1
ATOM 2188 C C . ASP B 1 124 ? -15.260 31.718 44.377 1.00 46.90 122 ASP B C 1
ATOM 2189 O O . ASP B 1 124 ? -14.342 31.603 43.558 1.00 46.77 122 ASP B O 1
ATOM 2194 N N . MET B 1 125 ? -16.477 32.166 44.054 1.00 48.23 123 MET B N 1
ATOM 2195 C CA . MET B 1 125 ? -16.838 32.379 42.655 1.00 50.82 123 MET B CA 1
ATOM 2196 C C . MET B 1 125 ? -16.087 33.561 42.054 1.00 52.71 123 MET B C 1
ATOM 2197 O O . MET B 1 125 ? -15.743 33.543 40.866 1.00 52.25 123 MET B O 1
ATOM 2202 N N . GLU B 1 126 ? -15.824 34.599 42.854 1.00 54.40 124 GLU B N 1
ATOM 2203 C CA . GLU B 1 126 ? -15.119 35.766 42.333 1.00 56.73 124 GLU B CA 1
ATOM 2204 C C . GLU B 1 126 ? -13.685 35.420 41.954 1.00 55.09 124 GLU B C 1
ATOM 2205 O O . GLU B 1 126 ? -13.202 35.837 40.895 1.00 56.08 124 GLU B O 1
ATOM 2211 N N . LEU B 1 127 ? -12.988 34.660 42.803 1.00 52.67 125 LEU B N 1
ATOM 2212 C CA . LEU B 1 127 ? -11.645 34.214 42.455 1.00 52.16 125 LEU B CA 1
ATOM 2213 C C . LEU B 1 127 ? -11.654 33.176 41.342 1.00 50.32 125 LEU B C 1
ATOM 2214 O O . LEU B 1 127 ? -10.652 33.045 40.634 1.00 51.16 125 LEU B O 1
ATOM 2219 N N . ARG B 1 128 ? -12.747 32.427 41.175 1.00 48.02 126 ARG B N 1
ATOM 2220 C CA . ARG B 1 128 ? -12.864 31.564 40.003 1.00 47.10 126 ARG B CA 1
ATOM 2221 C C . ARG B 1 128 ? -12.920 32.388 38.723 1.00 49.31 126 ARG B C 1
ATOM 2222 O O . ARG B 1 128 ? -12.237 32.078 37.740 1.00 49.14 126 ARG B O 1
ATOM 2230 N N . GLU B 1 129 ? -13.736 33.445 38.715 1.00 52.03 127 GLU B N 1
ATOM 2231 C CA . GLU B 1 129 ? -13.848 34.283 37.527 1.00 55.74 127 GLU B CA 1
ATOM 2232 C C . GLU B 1 129 ? -12.595 35.118 37.300 1.00 59.16 127 GLU B C 1
ATOM 2233 O O . GLU B 1 129 ? -12.224 35.371 36.149 1.00 64.00 127 GLU B O 1
ATOM 2239 N N . ASN B 1 130 ? -11.930 35.546 38.370 1.00 58.24 128 ASN B N 1
ATOM 2240 C CA . ASN B 1 130 ? -10.741 36.394 38.286 1.00 56.08 128 ASN B CA 1
ATOM 2241 C C . ASN B 1 130 ? -9.685 35.833 39.228 1.00 54.58 128 ASN B C 1
ATOM 2242 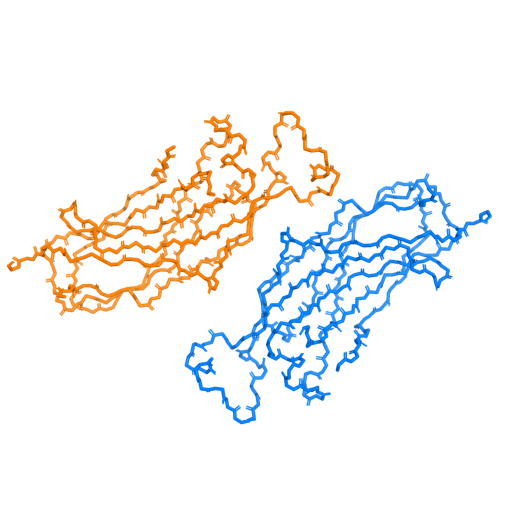O O . ASN B 1 130 ? -9.500 36.336 40.345 1.00 65.06 128 ASN B O 1
ATOM 2247 N N . PRO B 1 131 ? -8.978 34.785 38.813 1.00 61.86 129 PRO B N 1
ATOM 2248 C CA . PRO B 1 131 ? -7.948 34.195 39.677 1.00 60.30 129 PRO B CA 1
ATOM 2249 C C . PRO B 1 131 ? -6.827 35.183 39.933 1.00 63.03 129 PRO B C 1
ATOM 2250 O O . PRO B 1 131 ? -6.347 35.849 39.003 1.00 66.57 129 PRO B O 1
ATOM 2254 N N . PRO B 1 132 ? -6.385 35.308 41.180 1.00 61.51 130 PRO B N 1
ATOM 2255 C CA . PRO B 1 132 ? -5.345 36.291 41.498 1.00 64.82 130 PRO B CA 1
ATOM 2256 C C . PRO B 1 132 ? -4.001 35.906 40.901 1.00 66.82 130 PRO B C 1
ATOM 2257 O O . PRO B 1 132 ? -3.747 34.751 40.550 1.00 63.92 130 PRO B O 1
ATOM 2261 N N . VAL B 1 133 ? -3.128 36.910 40.791 1.00 71.23 131 VAL B N 1
ATOM 2262 C CA . VAL B 1 133 ? -1.788 36.667 40.267 1.00 73.91 131 VAL B CA 1
ATOM 2263 C C . VAL B 1 133 ? -0.983 35.834 41.252 1.00 73.67 131 VAL B C 1
ATOM 2264 O O . VAL B 1 133 ? -0.231 34.934 40.859 1.00 72.74 131 VAL B O 1
ATOM 2268 N N . VAL B 1 134 ? -1.134 36.105 42.545 1.00 74.57 132 VAL B N 1
ATOM 2269 C CA . VAL B 1 134 ? -0.565 35.265 43.589 1.00 72.94 132 VAL B CA 1
ATOM 2270 C C . VAL B 1 134 ? -1.646 34.275 44.024 1.00 68.68 132 VAL B C 1
ATOM 2271 O O . VAL B 1 134 ? -2.746 34.708 44.403 1.00 68.00 132 VAL B O 1
ATOM 2275 N N . PRO B 1 135 ? -1.409 32.972 43.919 1.00 65.48 133 PRO B N 1
ATOM 2276 C CA . PRO B 1 135 ? -2.457 32.006 44.256 1.00 61.62 133 PRO B CA 1
ATOM 2277 C C . PRO B 1 135 ? -2.772 32.004 45.741 1.00 61.41 133 PRO B C 1
ATOM 2278 O O . PRO B 1 135 ? -1.928 32.317 46.586 1.00 64.52 133 PRO B O 1
ATOM 2282 N N . GLN B 1 136 ? -4.017 31.657 46.051 1.00 58.22 134 GLN B N 1
ATOM 2283 C CA . GLN B 1 136 ? -4.476 31.481 47.425 1.00 56.49 134 GLN B CA 1
ATOM 2284 C C . GLN B 1 136 ? -4.834 30.004 47.558 1.00 54.63 134 GLN B C 1
ATOM 2285 O O . GLN B 1 136 ? -5.981 29.604 47.345 1.00 52.68 134 GLN B O 1
ATOM 2291 N N . TYR B 1 137 ? -3.828 29.196 47.907 1.00 55.77 135 TYR B N 1
ATOM 2292 C CA . TYR B 1 137 ? -3.979 27.745 47.911 1.00 53.10 135 TYR B CA 1
ATOM 2293 C C . TYR B 1 137 ? -4.993 27.267 48.940 1.00 49.70 135 TYR B C 1
ATOM 2294 O O . TYR B 1 137 ? -5.558 26.180 48.777 1.00 48.35 135 TYR B O 1
ATOM 2303 N N . ASP B 1 138 ? -5.236 28.048 49.993 1.00 49.59 136 ASP B N 1
ATOM 2304 C CA . ASP B 1 138 ? -6.201 27.649 51.010 1.00 47.27 136 ASP B CA 1
ATOM 2305 C C . ASP B 1 138 ? -7.636 27.692 50.501 1.00 46.25 136 ASP B C 1
ATOM 2306 O O . ASP B 1 138 ? -8.525 27.123 51.145 1.00 45.23 136 ASP B O 1
ATOM 2311 N N . LYS B 1 139 ? -7.882 28.346 49.366 1.00 46.89 137 LYS B N 1
ATOM 2312 C CA . LYS B 1 139 ? -9.228 28.501 48.831 1.00 43.63 137 LYS B CA 1
ATOM 2313 C C . LYS B 1 139 ? -9.429 27.730 47.529 1.00 39.68 137 LYS B C 1
ATOM 2314 O O . LYS B 1 139 ? -10.357 28.027 46.771 1.00 39.78 137 LYS B O 1
ATOM 2320 N N . ILE B 1 140 ? -8.576 26.747 47.256 1.00 37.60 138 ILE B N 1
ATOM 2321 C CA . ILE B 1 140 ? -8.696 25.890 46.083 1.00 37.49 138 ILE B CA 1
ATOM 2322 C C . ILE B 1 140 ? -9.128 24.509 46.552 1.00 37.10 138 ILE B C 1
ATOM 2323 O O . ILE B 1 140 ? -8.649 24.012 47.578 1.00 37.39 138 ILE B O 1
ATOM 2328 N N . CYS B 1 141 ? -10.029 23.888 45.797 1.00 35.69 139 CYS B N 1
ATOM 2329 C CA . CYS B 1 141 ? -10.542 22.570 46.124 1.00 34.98 139 CYS B CA 1
ATOM 2330 C C . CYS B 1 141 ? -10.325 21.634 44.945 1.00 32.13 139 CYS B C 1
ATOM 2331 O O . CYS B 1 141 ? -10.381 22.049 43.786 1.00 33.59 139 CYS B O 1
ATOM 2334 N N . ARG B 1 142 ? -10.081 20.363 45.247 1.00 29.45 140 ARG B N 1
ATOM 2335 C CA . ARG B 1 142 ? -9.923 19.343 44.224 1.00 28.33 140 ARG B CA 1
ATOM 2336 C C . ARG B 1 142 ? -11.110 18.393 44.245 1.00 28.80 140 ARG B C 1
ATOM 2337 O O . ARG B 1 142 ? -11.678 18.102 45.301 1.00 28.15 140 ARG B O 1
ATOM 2345 N N . HIS B 1 143 ? -11.486 17.922 43.061 1.00 29.65 141 HIS B N 1
ATOM 2346 C CA . HIS B 1 143 ? -12.546 16.935 42.895 1.00 28.67 141 HIS B CA 1
ATOM 2347 C C . HIS B 1 143 ? -11.952 15.751 42.149 1.00 28.46 141 HIS B C 1
ATOM 2348 O O . HIS B 1 143 ? -11.678 15.843 40.949 1.00 30.02 141 HIS B O 1
ATOM 2355 N N . ILE B 1 144 ? -11.763 14.641 42.849 1.00 28.10 142 ILE B N 1
ATOM 2356 C CA . ILE B 1 144 ? -11.155 13.459 42.256 1.00 27.78 142 ILE B CA 1
ATOM 2357 C C . ILE B 1 144 ? -12.254 12.659 41.577 1.00 31.02 142 ILE B C 1
ATOM 2358 O O . ILE B 1 144 ? -13.284 12.347 42.187 1.00 33.30 142 ILE B O 1
ATOM 2363 N N . PHE B 1 145 ? -12.028 12.318 40.314 1.00 30.33 143 PHE B N 1
ATOM 2364 C CA . PHE B 1 145 ? -13.039 11.698 39.463 1.00 32.48 143 PHE B CA 1
ATOM 2365 C C . PHE B 1 145 ? -13.027 10.188 39.700 1.00 33.67 143 PHE B C 1
ATOM 2366 O O . PHE B 1 145 ? -12.401 9.416 38.970 1.00 34.16 143 PHE B O 1
ATOM 2374 N N . VAL B 1 146 ? -13.780 9.770 40.723 1.00 34.18 144 VAL B N 1
ATOM 2375 C CA . VAL B 1 146 ? -13.615 8.448 41.327 1.00 34.98 144 VAL B CA 1
ATOM 2376 C C . VAL B 1 146 ? -14.193 7.323 40.466 1.00 38.56 144 VAL B C 1
ATOM 2377 O O . VAL B 1 146 ? -13.612 6.234 40.399 1.00 38.87 144 VAL B O 1
ATOM 2381 N N . GLU B 1 147 ? -15.342 7.527 39.813 1.00 41.54 145 GLU B N 1
ATOM 2382 C CA . GLU B 1 147 ? -15.925 6.409 39.066 1.00 43.76 145 GLU B CA 1
ATOM 2383 C C . GLU B 1 147 ? -15.223 6.139 37.732 1.00 44.38 145 GLU B C 1
ATOM 2384 O O . GLU B 1 147 ? -15.750 5.355 36.936 1.00 47.66 145 GLU B O 1
ATOM 2390 N N . ASN B 1 148 ? -14.067 6.746 37.458 1.00 40.71 146 ASN B N 1
ATOM 2391 C CA . ASN B 1 148 ? -13.329 6.516 36.212 1.00 39.36 146 ASN B CA 1
ATOM 2392 C C . ASN B 1 148 ? -11.861 6.225 36.508 1.00 35.78 146 ASN B C 1
ATOM 2393 O O . ASN B 1 148 ? -10.976 7.021 36.170 1.00 34.44 146 ASN B O 1
ATOM 2398 N N . PRO B 1 149 ? -11.565 5.089 37.142 1.00 33.91 147 PRO B N 1
ATOM 2399 C CA . PRO B 1 149 ? -10.161 4.737 37.384 1.00 32.01 147 PRO B CA 1
ATOM 2400 C C . PRO B 1 149 ? -9.475 4.285 36.102 1.00 33.24 147 PRO B C 1
ATOM 2401 O O . PRO B 1 149 ? -10.042 3.533 35.304 1.00 32.93 147 PRO B O 1
ATOM 2405 N N . ARG B 1 150 ? -8.242 4.756 35.912 1.00 33.35 148 ARG B N 1
ATOM 2406 C CA . ARG B 1 150 ? -7.428 4.417 34.748 1.00 35.00 148 ARG B CA 1
ATOM 2407 C C . ARG B 1 150 ? -6.370 3.402 35.174 1.00 34.14 148 ARG B C 1
ATOM 2408 O O . ARG B 1 150 ? -5.406 3.754 35.860 1.00 33.46 148 ARG B O 1
ATOM 2416 N N . ILE B 1 151 ? -6.551 2.146 34.771 1.00 34.33 149 ILE B N 1
ATOM 2417 C CA . ILE B 1 151 ? -5.735 1.033 35.244 1.00 35.38 149 ILE B CA 1
ATOM 2418 C C . ILE B 1 151 ? -4.903 0.477 34.095 1.00 37.84 149 ILE B C 1
ATOM 2419 O O . ILE B 1 151 ? -5.393 0.334 32.969 1.00 41.94 149 ILE B O 1
ATOM 2424 N N . VAL B 1 152 ? -3.641 0.165 34.387 1.00 36.39 150 VAL B N 1
ATOM 2425 C CA . VAL B 1 152 ? -2.762 -0.566 33.479 1.00 36.38 150 VAL B CA 1
ATOM 2426 C C . VAL B 1 152 ? -1.970 -1.569 34.304 1.00 35.32 150 VAL B C 1
ATOM 2427 O O . VAL B 1 152 ? -1.405 -1.214 35.344 1.00 36.44 150 VAL B O 1
ATOM 2431 N N . LYS B 1 153 ? -1.922 -2.815 33.846 1.00 36.41 151 LYS B N 1
ATOM 2432 C CA . LYS B 1 153 ? -1.179 -3.868 34.521 1.00 38.70 151 LYS B CA 1
ATOM 2433 C C . LYS B 1 153 ? 0.032 -4.260 33.688 1.00 39.24 151 LYS B C 1
ATOM 2434 O O . LYS B 1 153 ? 0.019 -4.150 32.460 1.00 37.92 151 LYS B O 1
ATOM 2440 N N . PHE B 1 154 ? 1.085 -4.709 34.369 1.00 38.74 152 PHE B N 1
ATOM 2441 C CA . PHE B 1 154 ? 2.334 -5.078 33.717 1.00 39.40 152 PHE B CA 1
ATOM 2442 C C . PHE B 1 154 ? 2.782 -6.440 34.223 1.00 39.69 152 PHE B C 1
ATOM 2443 O O . PHE B 1 154 ? 2.789 -6.686 35.433 1.00 38.51 152 PHE B O 1
ATOM 2451 N N . SER B 1 155 ? 3.166 -7.312 33.297 1.00 40.66 153 SER B N 1
ATOM 2452 C CA . SER B 1 155 ? 3.721 -8.608 33.655 1.00 42.31 153 SER B CA 1
ATOM 2453 C C . SER B 1 155 ? 5.157 -8.418 34.126 1.00 43.39 153 SER B C 1
ATOM 2454 O O . SER B 1 155 ? 5.993 -7.891 33.384 1.00 45.97 153 SER B O 1
ATOM 2457 N N . ILE B 1 156 ? 5.446 -8.854 35.351 1.00 41.73 154 ILE B N 1
ATOM 2458 C CA . ILE B 1 156 ? 6.769 -8.727 35.942 1.00 41.76 154 ILE B CA 1
ATOM 2459 C C . ILE B 1 156 ? 7.207 -10.090 36.461 1.00 43.89 154 ILE B C 1
ATOM 2460 O O . ILE B 1 156 ? 6.417 -11.031 36.557 1.00 44.56 154 ILE B O 1
ATOM 2465 N N . GLY B 1 157 ? 8.496 -10.193 36.772 1.00 45.36 155 GLY B N 1
ATOM 2466 C CA . GLY B 1 157 ? 8.989 -11.352 37.481 1.00 48.42 155 GLY B CA 1
ATOM 2467 C C . GLY B 1 157 ? 8.702 -11.259 38.967 1.00 50.92 155 GLY B C 1
ATOM 2468 O O . GLY B 1 157 ? 8.659 -10.178 39.556 1.00 49.81 155 GLY B O 1
ATOM 2469 N N . TRP B 1 158 ? 8.501 -12.421 39.584 1.00 53.40 156 TRP B N 1
ATOM 2470 C CA . TRP B 1 158 ? 8.255 -12.458 41.018 1.00 53.39 156 TRP B CA 1
ATOM 2471 C C . TRP B 1 158 ? 9.334 -13.266 41.729 1.00 57.85 156 TRP B C 1
ATOM 2472 O O . TRP B 1 158 ? 10.466 -12.794 41.874 1.00 57.48 156 TRP B O 1
ATOM 2483 N N . ASP B 1 159 ? 9.004 -14.479 42.171 1.00 62.12 157 ASP B N 1
ATOM 2484 C CA . ASP B 1 159 ? 9.940 -15.290 42.940 1.00 67.23 157 ASP B CA 1
ATOM 2485 C C . ASP B 1 159 ? 10.423 -16.541 42.221 1.00 72.45 157 ASP B C 1
ATOM 2486 O O . ASP B 1 159 ? 11.555 -16.968 42.456 1.00 74.11 157 ASP B O 1
ATOM 2491 N N . SER B 1 160 ? 9.608 -17.134 41.355 1.00 74.84 158 SER B N 1
ATOM 2492 C CA . SER B 1 160 ? 10.011 -18.339 40.635 1.00 79.88 158 SER B CA 1
ATOM 2493 C C . SER B 1 160 ? 10.735 -18.022 39.327 1.00 82.50 158 SER B C 1
ATOM 2494 O O . SER B 1 160 ? 10.674 -16.904 38.814 1.00 81.78 158 SER B O 1
#

Radius of gyration: 23.18 Å; Cα contacts (8 Å, |Δi|>4): 701; chains: 2; bounding box: 55×69×24 Å

Foldseek 3Di:
DDQKAWDDKDFPCQKWQLQAWTKIKTKMFGQAFAPFWKKKWKWKPFQCPDIDIFDIDTDDRDHGGMDIDMDTTGHDDVQPDDVRRAAAKIKMKMFIDAPRHTFKMKMWIKGKAFPDVVCRVPPDPDHDSRRIMIHTPVVDIDMDGDDDDTHD/DDQKAWDDKDFPCQKWQLQAWTKIKTKMFGQAFAPAWKKKWKWKFFDCVIDTFDIDTDDRGHGGMDIDMDTTGHDDVQPDDVRRAAAKIKMKMFIDAPNHTFKMKMWIKGKAFPDVVCRVPPDPRHDSRRIMMHTRPVDIDMDGDDDDGDD

Secondary structure (DSSP, 8-state):
--SEEEEEEEES-SEEETTSPEEEEEEEEESS-BSS-EEEEEEEE------EEEEEEEE--B-SEEEEEEEEEPPP-GGGS-GGGTSEEEEEEEEEEETTEEEEEEEEEEEEEESSHHHHHS--SS--GGGEEEEE-TT--EEEE-------/--SEEEEEEEES-SEEETTSPEEEEEEEEESS-BSS-EEEEEEEE-----EEEEEEEE--B-SEEEEEEEEEPPP-GGGS-GGGTSEEEEEEEEEEETTEEEEEEEEEEEEEESBHHHHHS--SS--GGGEEEEE-TT--EEEE-------

Sequence (303 aa):
MSEVNVTKVIVNNPICDILDPFVFTIEFEALNKLEADLEWKIFYISAVNQDIELDNIFLGPIERGVMMFDYAVNPPDYKNMDIDSVLGLQAILISANYKEKEFIRIAYYMNSFYKDMELRENPPVVPQYDKICRHIFVENPRIVKFSIGWDSMSEVNVTKVIVNNPICDILDPFVFTIEFEALNKLEADLEWKIFYISAVQDIELDNIFLGPIERGVMMFDYAVNPPDYKNMDIDSVLGLQAILISANYKEKEFIRIAYYMNSFYKDMELRENPPVVPQYDKICRHI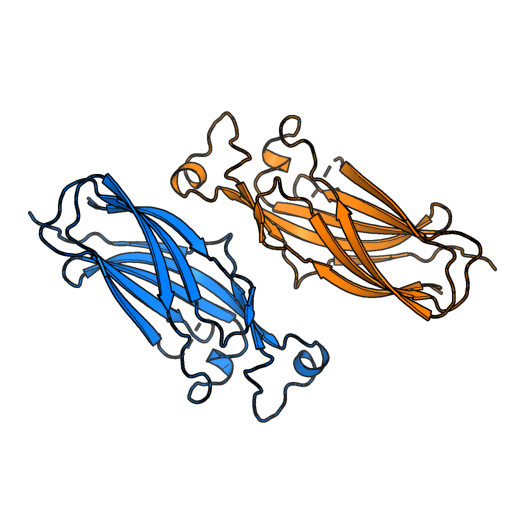FVENPRIVKFSIGWDS

InterPro domains:
  IPR006818 Histone chaperone ASF1-like [PF04729] (1-157)
  IPR006818 Histone chaperone ASF1-like [PTHR12040] (1-193)
  IPR017282 Histone deposition protein Asf1 [PIRSF037759] (1-271)
  IPR036747 Histone chaperone ASF1-like superfamily [G3DSA:2.60.40.1490] (1-161)
  IPR036747 Histone chaperone ASF1-like superfamily [SSF101546] (1-157)

Nearest PDB structures (foldseek):
  6a6y-assembly1_B  TM=1.007E+00  e=5.705E-30  Plasmodium falciparum 3D7
  6a6y-assembly1_A  TM=1.004E+00  e=2.990E-28  Plasmodium falciparum 3D7
  2ygv-assembly4_D  TM=9.411E-01  e=2.744E-18  Saccharomyces cerevisiae
  4rrp-assembly1_M  TM=9.582E-01  e=1.362E-16  Saccharomyces cerevisiae AWRI796
  6ayz-assembly1_A  TM=9.276E-01  e=2.611E-16  Saccharomyces cerevisiae S288C

Solvent-accessible surface area: 15871 Å² total; per-residue (Å²): 172,43,42,5,66,16,24,49,16,62,16,66,38,20,67,18,45,3,90,56,54,2,41,0,16,0,24,3,61,1,74,63,126,5,137,32,61,0,17,0,42,0,42,2,32,7,44,97,151,155,71,58,84,29,57,58,49,119,38,44,104,4,99,170,28,90,91,93,25,106,7,64,3,106,29,14,72,6,146,125,37,95,71,89,4,1,43,29,77,0,6,0,23,0,2,1,8,1,94,155,130,56,4,11,97,0,14,6,71,2,41,4,41,5,107,84,98,112,45,118,120,105,80,39,145,96,44,53,47,85,76,0,10,0,3,1,51,17,22,65,29,132,72,60,147,78,96,17,52,21,63,154,168,40,35,5,64,36,68,103,34,84,15,69,37,18,36,19,48,3,90,60,53,1,43,0,14,0,25,3,62,1,77,59,121,3,119,30,63,0,19,0,42,0,42,3,31,24,81,80,198,68,60,86,30,56,58,48,124,38,43,116,4,118,174,31,97,87,94,27,107,7,64,2,105,31,13,73,7,151,123,36,93,66,98,15,1,41,27,79,0,6,0,22,0,1,0,11,0,87,162,123,58,4,12,97,5,14,6,68,2,36,4,20,7,70,15,36,101,31,94,139,83,79,38,153,111,39,60,39,77,74,0,11,0,0,1,44,35,81,78,56,132,92,60,155,76,92,17,49,17,55,156